Protein AF-A0A328CEB7-F1 (afdb_monomer)

Organism: NCBI:txid2211119

Foldseek 3Di:
DDDDDDDDDDDDDPPPPPVVVVVVVVVVVVVVVVVVVVVVVVVVVVVVVVVVVVVVDDVPDPPPPDDPPDDPPDDPDDDDPPVNLVVLLVVLLVQQLLVLLVQQDADPVDDQVLQQQLQQFWKKWFAADPQQATADMDTPGGSPDPVRRVSSVVSNVQRHVVVVHDGGDADPDPVSNVCCNVVNDIRGRNHNVSD

Mean predicted aligned error: 18.01 Å

pLDDT: mean 76.23, std 15.9, range [37.5, 94.25]

Secondary structure (DSSP, 8-state):
--------PPPPP--SSHHHHHHHHHHHHHHHHHHHHHHHHHHHHHHHHHHHHHHH--TT-----S-----TT--TTPPPPHHHHHHHHHHHHHHHHHHHHHH----TTS-HHHHHHHHTT-EEEEEE-TTS-EEEEEEEE--S-HHHHHHHHHHHHTTBGGGTPPPPPPPSSHHHHHHHHHH-EEE----STT-

Solvent-accessible surface area (backbone atoms only — not comparable to full-atom values): 11782 Å² total; per-residue (Å²): 133,83,87,86,92,84,89,83,82,83,87,81,82,88,76,77,62,70,62,63,52,55,53,51,54,54,50,52,50,54,50,51,51,49,54,52,49,52,51,52,52,50,51,51,54,49,52,52,50,51,52,54,52,52,73,69,56,60,90,82,60,75,82,71,84,66,71,85,72,75,64,95,83,63,58,97,83,65,76,73,50,72,69,57,47,53,50,52,51,52,53,48,51,51,53,54,47,52,61,41,55,74,68,41,64,77,69,88,88,57,54,72,70,57,44,50,60,35,13,68,44,31,28,38,36,37,30,42,43,100,76,25,22,32,73,47,73,45,75,79,33,69,49,85,43,68,70,60,50,51,35,52,52,56,31,54,48,48,25,17,52,93,70,73,32,52,65,46,87,71,63,89,49,69,68,62,34,52,45,38,54,70,74,30,45,75,47,62,66,65,53,72,86,85,112

Radius of gyration: 37.39 Å; Cα contacts (8 Å, |Δi|>4): 164; chains: 1; bounding box: 115×70×51 Å

Sequence (195 aa):
MELPDETQPPPEPEENQVNLQAERQREEERERERQEQERKEREERERRRQAALSALSNPDRPYNDDTPEGSPDGVAGGTVSDAAFASMMRTYQARLLQEILRVWSVPTTLNDAELGNLAGKVQVYVRLSESGAIVSHAFRARSGNEQFDASIDRAIRQFHAQYGGRKLPLPDQDDVRREVLREGLLLTRWDTTAR

Nearest PDB structures (foldseek):
  6s3w-assembly1_A  TM=6.008E-01  e=1.160E-03  Pseudomonas aeruginosa
  2m2k-assembly1_A  TM=4.821E-01  e=2.084E-02  Serratia marcescens
  7zc8-assembly1_B  TM=6.147E-01  e=4.001E-01  Pectobacterium carotovorum
  1zq7-assembly1_A  TM=2.621E-01  e=1.820E-01  Methanosarcina mazei
  3qp1-assembly1_A  TM=2.464E-01  e=1.144E+00  Chromobacterium violaceum

Structure (mmCIF, N/CA/C/O backbone):
data_AF-A0A328CEB7-F1
#
_entry.id   AF-A0A328CEB7-F1
#
loop_
_atom_site.group_PDB
_atom_site.id
_atom_site.type_symbol
_atom_site.label_atom_id
_atom_site.label_alt_id
_atom_site.label_comp_id
_atom_site.label_asym_id
_atom_site.label_entity_id
_atom_site.label_seq_id
_atom_site.pdbx_PDB_ins_code
_atom_site.Cartn_x
_atom_site.Cartn_y
_atom_site.Cartn_z
_atom_site.occupancy
_atom_site.B_iso_or_equiv
_atom_site.auth_seq_id
_atom_site.auth_comp_id
_atom_site.auth_asym_id
_atom_site.auth_atom_id
_atom_site.pdbx_PDB_model_num
ATOM 1 N N . MET A 1 1 ? 96.063 -43.711 15.837 1.00 38.69 1 MET A N 1
ATOM 2 C CA . MET A 1 1 ? 96.691 -42.554 16.492 1.00 38.69 1 MET A CA 1
ATOM 3 C C . MET A 1 1 ? 96.718 -41.450 15.450 1.00 38.69 1 MET A C 1
ATOM 5 O O . MET A 1 1 ? 97.251 -41.714 14.385 1.00 38.69 1 MET A O 1
ATOM 9 N N . GLU A 1 2 ? 96.020 -40.351 15.748 1.00 37.50 2 GLU A N 1
ATOM 10 C CA . GLU A 1 2 ? 96.168 -38.970 15.238 1.00 37.50 2 GLU A CA 1
ATOM 11 C C . GLU A 1 2 ? 96.155 -38.635 13.723 1.00 37.50 2 GLU A C 1
ATOM 13 O O . GLU A 1 2 ? 96.852 -39.226 12.907 1.00 37.50 2 GLU A O 1
ATOM 18 N N . LEU A 1 3 ? 95.345 -37.611 13.402 1.00 54.34 3 LEU A N 1
ATOM 19 C CA . LEU A 1 3 ? 95.409 -36.709 12.231 1.00 54.34 3 LEU A CA 1
ATOM 20 C C . LEU A 1 3 ? 96.727 -35.891 12.249 1.00 54.34 3 LEU A C 1
ATOM 22 O O . LEU A 1 3 ? 97.286 -35.731 13.336 1.00 54.34 3 LEU A O 1
ATOM 26 N N . PRO A 1 4 ? 97.246 -35.389 11.104 1.00 47.59 4 PRO A N 1
ATOM 27 C CA . PRO A 1 4 ? 96.836 -34.080 10.525 1.00 47.59 4 PRO A CA 1
ATOM 28 C C . PRO A 1 4 ? 96.733 -34.123 8.975 1.00 47.59 4 PRO A C 1
ATOM 30 O O . PRO A 1 4 ? 97.287 -35.024 8.353 1.00 47.59 4 PRO A O 1
ATOM 33 N N . ASP A 1 5 ? 95.907 -33.365 8.249 1.00 45.16 5 ASP A N 1
ATOM 34 C CA . ASP A 1 5 ? 95.562 -31.926 8.147 1.00 45.16 5 ASP A CA 1
ATOM 35 C C . ASP A 1 5 ? 96.461 -31.094 7.194 1.00 45.16 5 ASP A C 1
ATOM 37 O O . ASP A 1 5 ? 97.668 -31.302 7.133 1.00 45.16 5 ASP A O 1
ATOM 41 N N . GLU A 1 6 ? 95.794 -30.168 6.484 1.00 47.69 6 GLU A N 1
ATOM 42 C CA . GLU A 1 6 ? 96.190 -29.100 5.535 1.00 47.69 6 GLU A CA 1
ATOM 43 C C . GLU A 1 6 ? 96.124 -29.414 4.016 1.00 47.69 6 GLU A C 1
ATOM 45 O O . GLU A 1 6 ? 96.971 -30.107 3.461 1.00 47.69 6 GLU A O 1
ATOM 50 N N . THR A 1 7 ? 95.039 -29.078 3.284 1.00 44.44 7 THR A N 1
ATOM 51 C CA . THR A 1 7 ? 94.536 -27.754 2.786 1.00 44.44 7 THR A CA 1
ATOM 52 C C . THR A 1 7 ? 95.488 -27.090 1.768 1.00 44.44 7 THR A C 1
ATOM 54 O O . THR A 1 7 ? 96.666 -26.968 2.062 1.00 44.44 7 THR A O 1
ATOM 57 N N . GLN A 1 8 ? 95.116 -26.614 0.565 1.00 49.41 8 GLN A N 1
ATOM 58 C CA . GLN A 1 8 ? 93.907 -25.915 0.076 1.00 49.41 8 GLN A CA 1
ATOM 59 C C . GLN A 1 8 ? 93.756 -26.056 -1.467 1.00 49.41 8 GLN A C 1
ATOM 61 O O . GLN A 1 8 ? 94.777 -26.091 -2.157 1.00 49.41 8 GLN A O 1
ATOM 66 N N . PRO A 1 9 ? 92.542 -26.003 -2.053 1.00 48.38 9 PRO A N 1
ATOM 67 C CA . PRO A 1 9 ? 92.334 -25.464 -3.399 1.00 48.38 9 PRO A CA 1
ATOM 68 C C . PRO A 1 9 ? 91.977 -23.955 -3.353 1.00 48.38 9 PRO A C 1
ATOM 70 O O . PRO A 1 9 ? 91.460 -23.482 -2.340 1.00 48.38 9 PRO A O 1
ATOM 73 N N . PRO A 1 10 ? 92.284 -23.182 -4.415 1.00 60.06 10 PRO A N 1
ATOM 74 C CA . PRO A 1 10 ? 92.194 -21.717 -4.429 1.00 60.06 10 PRO A CA 1
ATOM 75 C C . PRO A 1 10 ? 90.738 -21.211 -4.456 1.00 60.06 10 PRO A C 1
ATOM 77 O O . PRO A 1 10 ? 89.847 -21.957 -4.863 1.00 60.06 10 PRO A O 1
ATOM 80 N N . PRO A 1 11 ? 90.481 -19.951 -4.051 1.00 57.78 11 PRO A N 1
ATOM 81 C CA . PRO A 1 11 ? 89.130 -19.394 -4.008 1.00 57.78 11 PRO A CA 1
ATOM 82 C C . PRO A 1 11 ? 88.542 -19.201 -5.416 1.00 57.78 11 PRO A C 1
ATOM 84 O O . PRO A 1 11 ? 89.230 -18.745 -6.332 1.00 57.78 11 PRO A O 1
ATOM 87 N N . GLU A 1 12 ? 87.259 -19.536 -5.572 1.00 57.09 12 GLU A N 1
ATOM 88 C CA . GLU A 1 12 ? 86.470 -19.292 -6.787 1.00 57.09 12 GLU A CA 1
ATOM 89 C C . GLU A 1 12 ? 86.173 -17.787 -6.983 1.00 57.09 12 GLU A C 1
ATOM 91 O O . GLU A 1 12 ? 86.022 -17.057 -5.999 1.00 57.09 12 GLU A O 1
ATOM 96 N N . PRO A 1 13 ? 86.083 -17.298 -8.237 1.00 54.75 13 PRO A N 1
ATOM 97 C CA . PRO A 1 13 ? 85.920 -15.876 -8.540 1.00 54.75 13 PRO A CA 1
ATOM 98 C C . PRO A 1 13 ? 84.482 -15.369 -8.307 1.00 54.75 13 PRO A C 1
ATOM 100 O O . PRO A 1 13 ? 83.504 -15.970 -8.750 1.00 54.75 13 PRO A O 1
ATOM 103 N N . GLU A 1 14 ? 84.360 -14.204 -7.662 1.00 54.62 14 GLU A N 1
ATOM 104 C CA . GLU A 1 14 ? 83.109 -13.486 -7.351 1.00 54.62 14 GLU A CA 1
ATOM 105 C C . GLU A 1 14 ? 82.434 -12.805 -8.570 1.00 54.62 14 GLU A C 1
ATOM 107 O O . GLU A 1 14 ? 82.066 -11.633 -8.516 1.00 54.62 14 GLU A O 1
ATOM 112 N N . GLU A 1 15 ? 82.227 -13.490 -9.695 1.00 52.94 15 GLU A N 1
ATOM 113 C CA . GLU A 1 15 ? 81.665 -12.834 -10.899 1.00 52.94 15 GLU A CA 1
ATOM 114 C C . GLU A 1 15 ? 80.126 -12.846 -11.006 1.00 52.94 15 GLU A C 1
ATOM 116 O O . GLU A 1 15 ? 79.567 -12.304 -11.959 1.00 52.94 15 GLU A O 1
ATOM 121 N N . ASN A 1 16 ? 79.394 -13.386 -10.023 1.00 53.56 16 ASN A N 1
ATOM 122 C CA . ASN A 1 16 ? 77.946 -13.626 -10.164 1.00 53.56 16 ASN A CA 1
ATOM 123 C C . ASN A 1 16 ? 77.015 -12.704 -9.345 1.00 53.56 16 ASN A C 1
ATOM 125 O O . ASN A 1 16 ? 75.817 -12.961 -9.257 1.00 53.56 16 ASN A O 1
ATOM 129 N N . GLN A 1 17 ? 77.522 -11.623 -8.737 1.00 48.88 17 GLN A N 1
ATOM 130 C CA . GLN A 1 17 ? 76.685 -10.685 -7.958 1.00 48.88 17 GLN A CA 1
ATOM 131 C C . GLN A 1 17 ? 76.293 -9.408 -8.723 1.00 48.88 17 GLN A C 1
ATOM 133 O O . GLN A 1 17 ? 75.248 -8.818 -8.444 1.00 48.88 17 GLN A O 1
ATOM 138 N N . VAL A 1 18 ? 77.079 -9.003 -9.726 1.00 51.06 18 VAL A N 1
ATOM 139 C CA . VAL A 1 18 ? 76.884 -7.733 -10.454 1.00 51.06 18 VAL A CA 1
ATOM 140 C C . VAL A 1 18 ? 75.733 -7.816 -11.470 1.00 51.06 18 VAL A C 1
ATOM 142 O O . VAL A 1 18 ? 75.008 -6.843 -11.674 1.00 51.06 18 VAL A O 1
ATOM 145 N N . ASN A 1 19 ? 75.490 -8.995 -12.053 1.00 54.44 19 ASN A N 1
ATOM 146 C CA . ASN A 1 19 ? 74.455 -9.185 -13.077 1.00 54.44 19 ASN A CA 1
ATOM 147 C C . ASN A 1 19 ? 73.027 -9.168 -12.485 1.00 54.44 19 ASN A C 1
ATOM 149 O O . ASN A 1 19 ? 72.114 -8.557 -13.033 1.00 54.44 19 ASN A O 1
ATOM 153 N N . LEU A 1 20 ? 72.855 -9.726 -11.281 1.00 55.22 20 LEU A N 1
ATOM 154 C CA . LEU A 1 20 ? 71.549 -9.842 -10.620 1.00 55.22 20 LEU A CA 1
ATOM 155 C C . LEU A 1 20 ? 71.034 -8.508 -10.041 1.00 55.22 20 LEU A C 1
ATOM 157 O O . LEU A 1 20 ? 69.839 -8.338 -9.806 1.00 55.22 20 LEU A O 1
ATOM 161 N N . GLN A 1 21 ? 71.921 -7.555 -9.739 1.00 58.78 21 GLN A N 1
ATOM 162 C CA . GLN A 1 21 ? 71.524 -6.217 -9.276 1.00 58.78 21 GLN A CA 1
ATOM 163 C C . GLN A 1 21 ? 71.105 -5.315 -10.445 1.00 58.78 21 GLN A C 1
ATOM 165 O O . GLN A 1 21 ? 70.115 -4.594 -10.331 1.00 58.78 21 GLN A O 1
ATOM 170 N N . ALA A 1 22 ? 71.800 -5.408 -11.582 1.00 62.69 22 ALA A N 1
ATOM 171 C CA . ALA A 1 22 ? 71.475 -4.647 -12.784 1.00 62.69 22 ALA A CA 1
ATOM 172 C C . ALA A 1 22 ? 70.132 -5.070 -13.411 1.00 62.69 22 ALA A C 1
ATOM 174 O O . ALA A 1 22 ? 69.384 -4.219 -13.892 1.00 62.69 22 ALA A O 1
ATOM 175 N N . GLU A 1 23 ? 69.792 -6.363 -13.382 1.00 60.78 23 GLU A N 1
ATOM 176 C CA . GLU A 1 23 ? 68.491 -6.851 -13.861 1.00 60.78 23 GLU A CA 1
ATOM 177 C C . GLU A 1 23 ? 67.328 -6.385 -12.975 1.00 60.78 23 GLU A C 1
ATOM 179 O O . GLU A 1 23 ? 66.335 -5.882 -13.499 1.00 60.78 23 GLU A O 1
ATOM 184 N N . ARG A 1 24 ? 67.485 -6.433 -11.644 1.00 64.31 24 ARG A N 1
ATOM 185 C CA . ARG A 1 24 ? 66.475 -5.930 -10.694 1.00 64.31 24 ARG A CA 1
ATOM 186 C C . ARG A 1 24 ? 66.214 -4.431 -10.845 1.00 64.31 24 ARG A C 1
ATOM 188 O O . ARG A 1 24 ? 65.063 -4.012 -10.845 1.00 64.31 24 ARG A O 1
ATOM 195 N N . GLN A 1 25 ? 67.260 -3.629 -11.049 1.00 67.00 25 GLN A N 1
ATOM 196 C CA . GLN A 1 25 ? 67.107 -2.188 -11.286 1.00 67.00 25 GLN A CA 1
ATOM 197 C C . GLN A 1 25 ? 66.345 -1.888 -12.586 1.00 67.00 25 GLN A C 1
ATOM 199 O O . GLN A 1 25 ? 65.481 -1.015 -12.603 1.00 67.00 25 GLN A O 1
ATOM 204 N N . ARG A 1 26 ? 66.607 -2.644 -13.662 1.00 69.12 26 ARG A N 1
ATOM 205 C CA . ARG A 1 26 ? 65.885 -2.504 -14.940 1.00 69.12 26 ARG A CA 1
ATOM 206 C C . ARG A 1 26 ? 64.429 -2.955 -14.848 1.00 69.12 26 ARG A C 1
ATOM 208 O O . ARG A 1 26 ? 63.579 -2.417 -15.555 1.00 69.12 26 ARG A O 1
ATOM 215 N N . GLU A 1 27 ? 64.138 -3.958 -14.028 1.00 69.06 27 GLU A N 1
ATOM 216 C CA . GLU A 1 27 ? 62.775 -4.440 -13.810 1.00 69.06 27 GLU A CA 1
ATOM 217 C C . GLU A 1 27 ? 61.947 -3.436 -12.996 1.00 69.06 27 GLU A C 1
ATOM 219 O O . GLU A 1 27 ? 60.838 -3.097 -13.411 1.00 69.06 27 GLU A O 1
ATOM 224 N N . GLU A 1 28 ? 62.525 -2.865 -11.933 1.00 71.94 28 GLU A N 1
ATOM 225 C CA . GLU A 1 28 ? 61.902 -1.789 -11.151 1.00 71.94 28 GLU A CA 1
ATOM 226 C C . GLU A 1 28 ? 61.644 -0.528 -11.987 1.00 71.94 28 GLU A C 1
ATOM 228 O O . GLU A 1 28 ? 60.591 0.094 -11.858 1.00 71.94 28 GLU A O 1
ATOM 233 N N . GLU A 1 29 ? 62.578 -0.140 -12.860 1.00 72.25 29 GLU A N 1
ATOM 234 C CA . GLU A 1 29 ? 62.415 1.025 -13.737 1.00 72.25 29 GLU A CA 1
ATOM 235 C C . GLU A 1 29 ? 61.256 0.818 -14.726 1.00 72.25 29 GLU A C 1
ATOM 237 O O . GLU A 1 29 ? 60.368 1.664 -14.827 1.00 72.25 29 GLU A O 1
ATOM 242 N N . ARG A 1 30 ? 61.170 -0.366 -15.350 1.00 73.50 30 ARG A N 1
ATOM 243 C CA . ARG A 1 30 ? 60.048 -0.735 -16.232 1.00 73.50 30 ARG A CA 1
ATOM 244 C C . ARG A 1 30 ? 58.714 -0.805 -15.498 1.00 73.50 30 ARG A C 1
ATOM 246 O O . ARG A 1 30 ? 57.669 -0.523 -16.081 1.00 73.50 30 ARG A O 1
ATOM 253 N N . GLU A 1 31 ? 58.711 -1.237 -14.241 1.00 71.75 31 GLU A N 1
ATOM 254 C CA . GLU A 1 31 ? 57.495 -1.281 -13.434 1.00 71.75 31 GLU A CA 1
ATOM 255 C C . GLU A 1 31 ? 57.019 0.124 -13.050 1.00 71.75 31 GLU A C 1
ATOM 257 O O . GLU A 1 31 ? 55.830 0.417 -13.176 1.00 71.75 31 GLU A O 1
ATOM 262 N N . ARG A 1 32 ? 57.940 1.029 -12.698 1.00 79.00 32 ARG A N 1
ATOM 263 C CA . ARG A 1 32 ? 57.629 2.445 -12.447 1.00 79.00 32 ARG A CA 1
ATOM 264 C C . ARG A 1 32 ? 57.100 3.144 -13.697 1.00 79.00 32 ARG A C 1
ATOM 266 O O . ARG A 1 32 ? 56.104 3.857 -13.604 1.00 79.00 32 ARG A O 1
ATOM 273 N N . GLU A 1 33 ? 57.697 2.896 -14.861 1.00 78.94 33 GLU A N 1
ATOM 274 C CA . GLU A 1 33 ? 57.213 3.432 -16.140 1.00 78.94 33 GLU A CA 1
ATOM 275 C C . GLU A 1 33 ? 55.801 2.935 -16.478 1.00 78.94 33 GLU A C 1
ATOM 277 O O . GLU A 1 33 ? 54.950 3.729 -16.884 1.00 78.94 33 GLU A O 1
ATOM 282 N N . ARG A 1 34 ? 55.517 1.642 -16.259 1.00 76.31 34 ARG A N 1
ATOM 283 C CA . ARG A 1 34 ? 54.172 1.070 -16.447 1.00 76.31 34 ARG A CA 1
ATOM 284 C C . ARG A 1 34 ? 53.148 1.687 -15.500 1.00 76.31 34 ARG A C 1
ATOM 286 O O . ARG A 1 34 ? 52.080 2.090 -15.952 1.00 76.31 34 ARG A O 1
ATOM 293 N N . GLN A 1 35 ? 53.482 1.824 -14.217 1.00 77.00 35 GLN A N 1
ATOM 294 C CA . GLN A 1 35 ? 52.595 2.454 -13.235 1.00 77.00 35 GLN A CA 1
ATOM 295 C C . GLN A 1 35 ? 52.351 3.938 -13.548 1.00 77.00 35 GLN A C 1
ATOM 297 O O . GLN A 1 35 ? 51.241 4.440 -13.365 1.00 77.00 35 GLN A O 1
ATOM 302 N N . GLU A 1 36 ? 53.359 4.660 -14.044 1.00 81.12 36 GLU A N 1
ATOM 303 C CA . GLU A 1 36 ? 53.201 6.059 -14.442 1.00 81.12 36 GLU A CA 1
ATOM 304 C C . GLU A 1 36 ? 52.338 6.206 -15.704 1.00 81.12 36 GLU A C 1
ATOM 306 O O . GLU A 1 36 ? 51.492 7.104 -15.763 1.00 81.12 36 GLU A O 1
ATOM 311 N N . GLN A 1 37 ? 52.501 5.316 -16.689 1.00 79.25 37 GLN A N 1
ATOM 312 C CA . GLN A 1 37 ? 51.643 5.269 -17.877 1.00 79.25 37 GLN A CA 1
ATOM 313 C C . GLN A 1 37 ? 50.191 4.956 -17.513 1.00 79.25 37 GLN A C 1
ATOM 315 O O . GLN A 1 37 ? 49.293 5.681 -17.937 1.00 79.25 37 GLN A O 1
ATOM 320 N N . GLU A 1 38 ? 49.959 3.953 -16.667 1.00 80.06 38 GLU A N 1
ATOM 321 C CA . GLU A 1 38 ? 48.615 3.572 -16.227 1.00 80.06 38 GLU A CA 1
ATOM 322 C C . GLU A 1 38 ? 47.941 4.703 -15.432 1.00 80.06 38 GLU A C 1
ATOM 324 O O . GLU A 1 38 ? 46.754 4.991 -15.616 1.00 80.06 38 GLU A O 1
ATOM 329 N N . ARG A 1 39 ? 48.709 5.429 -14.605 1.00 81.69 39 ARG A N 1
ATOM 330 C CA . ARG A 1 39 ? 48.208 6.612 -13.892 1.00 81.69 39 ARG A CA 1
ATOM 331 C C . ARG A 1 39 ? 47.811 7.732 -14.855 1.00 81.69 39 ARG A C 1
ATOM 333 O O . ARG A 1 39 ? 46.732 8.301 -14.693 1.00 81.69 39 ARG A O 1
ATOM 340 N N . LYS A 1 40 ? 48.643 8.025 -15.862 1.00 86.88 40 LYS A N 1
ATOM 341 C CA . LYS A 1 40 ? 48.353 9.041 -16.891 1.00 86.88 40 LYS A CA 1
ATOM 342 C C . LYS A 1 40 ? 47.130 8.669 -17.728 1.00 86.88 40 LYS A C 1
ATOM 344 O O . LYS A 1 40 ? 46.279 9.521 -17.967 1.00 86.88 40 LYS A O 1
ATOM 349 N N . GLU A 1 41 ? 47.001 7.405 -18.120 1.00 83.75 41 GLU A N 1
ATOM 350 C CA . GLU A 1 41 ? 45.857 6.922 -18.897 1.00 83.75 41 GLU A CA 1
ATOM 351 C C . GLU A 1 41 ? 44.554 6.988 -18.087 1.00 83.75 41 GLU A C 1
ATOM 353 O O . GLU A 1 41 ? 43.508 7.406 -18.594 1.00 83.75 41 GLU A O 1
ATOM 358 N N . ARG A 1 42 ? 44.613 6.654 -16.791 1.00 80.69 42 ARG A N 1
ATOM 359 C CA . ARG A 1 42 ? 43.471 6.779 -15.878 1.00 80.69 42 ARG A CA 1
ATOM 360 C C . ARG A 1 42 ? 43.023 8.230 -15.722 1.00 80.69 42 ARG A C 1
ATOM 362 O O . ARG A 1 42 ? 41.824 8.502 -15.791 1.00 80.69 42 ARG A O 1
ATOM 369 N N . GLU A 1 43 ? 43.971 9.144 -15.543 1.00 85.94 43 GLU A N 1
ATOM 370 C CA . GLU A 1 43 ? 43.711 10.579 -15.404 1.00 85.94 43 GLU A CA 1
ATOM 371 C C . GLU A 1 43 ? 43.137 11.174 -16.699 1.00 85.94 43 GLU A C 1
ATOM 373 O O . GLU A 1 43 ? 42.160 11.925 -16.668 1.00 85.94 43 GLU A O 1
ATOM 378 N N . GLU A 1 44 ? 43.655 10.770 -17.862 1.00 86.88 44 GLU A N 1
ATOM 379 C CA . GLU A 1 44 ? 43.119 11.192 -19.155 1.00 86.88 44 GLU A CA 1
ATOM 380 C C . GLU A 1 44 ? 41.701 10.655 -19.389 1.00 86.88 44 GLU A C 1
ATOM 382 O O . GLU A 1 44 ? 40.814 11.394 -19.830 1.00 86.88 44 GLU A O 1
ATOM 387 N N . ARG A 1 45 ? 41.446 9.386 -19.052 1.00 79.62 45 ARG A N 1
ATOM 388 C CA . ARG A 1 45 ? 40.110 8.784 -19.145 1.00 79.62 45 ARG A CA 1
ATOM 389 C C . ARG A 1 45 ? 39.111 9.505 -18.244 1.00 79.62 45 ARG A C 1
ATOM 391 O O . ARG A 1 45 ? 37.974 9.744 -18.655 1.00 79.62 45 ARG A O 1
ATOM 398 N N . GLU A 1 46 ? 39.525 9.862 -17.034 1.00 80.75 46 GLU A N 1
ATOM 399 C CA . GLU A 1 46 ? 38.699 10.612 -16.094 1.00 80.75 46 GLU A CA 1
ATOM 400 C C . GLU A 1 46 ? 38.418 12.029 -16.603 1.00 80.75 46 GLU A C 1
ATOM 402 O O . GLU A 1 46 ? 37.263 12.457 -16.622 1.00 80.75 46 GLU A O 1
ATOM 407 N N . ARG A 1 47 ? 39.432 12.709 -17.144 1.00 84.81 47 ARG A N 1
ATOM 408 C CA . ARG A 1 47 ? 39.287 14.032 -17.758 1.00 84.81 47 ARG A CA 1
ATOM 409 C C . ARG A 1 47 ? 38.351 14.010 -18.968 1.00 84.81 47 ARG A C 1
ATOM 411 O O . ARG A 1 47 ? 37.493 14.881 -19.091 1.00 84.81 47 ARG A O 1
ATOM 418 N N . ARG A 1 48 ? 38.454 12.997 -19.836 1.00 81.06 48 ARG A N 1
ATOM 419 C CA . ARG A 1 48 ? 37.535 12.800 -20.974 1.00 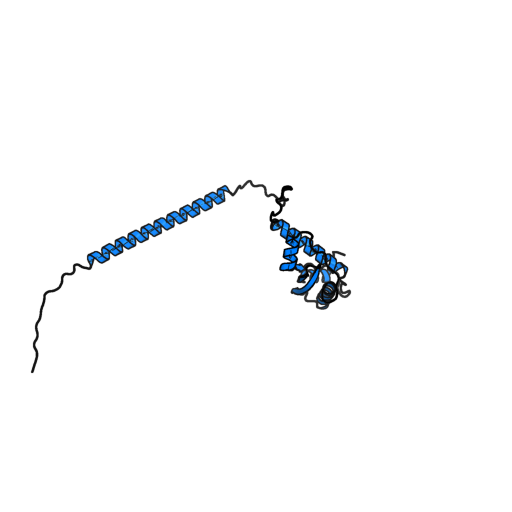81.06 48 ARG A CA 1
ATOM 420 C C . ARG A 1 48 ? 36.106 12.532 -20.502 1.00 81.06 48 ARG A C 1
ATOM 422 O O . ARG A 1 48 ? 35.167 13.083 -21.069 1.00 81.06 48 ARG A O 1
ATOM 429 N N . ARG A 1 49 ? 35.930 11.736 -19.441 1.00 75.62 49 ARG A N 1
ATOM 430 C CA . ARG A 1 49 ? 34.613 11.480 -18.836 1.00 75.62 49 ARG A CA 1
ATOM 431 C C . ARG A 1 49 ? 34.004 12.756 -18.259 1.00 75.62 49 ARG A C 1
ATOM 433 O O . ARG A 1 49 ? 32.828 13.015 -18.494 1.00 75.62 49 ARG A O 1
ATOM 440 N N . GLN A 1 50 ? 34.790 13.558 -17.545 1.00 76.94 50 GLN A N 1
ATOM 441 C CA . GLN A 1 50 ? 34.333 14.835 -16.995 1.00 76.94 50 GLN A CA 1
ATOM 442 C C . GLN A 1 50 ? 33.974 15.836 -18.100 1.00 76.94 50 GLN A C 1
ATOM 444 O O . GLN A 1 50 ? 32.927 16.466 -18.012 1.00 76.94 50 GLN A O 1
ATOM 449 N N . ALA A 1 51 ? 34.770 15.923 -19.169 1.00 77.81 51 ALA A N 1
ATOM 450 C CA . ALA A 1 51 ? 34.472 16.782 -20.316 1.00 77.81 51 ALA A CA 1
ATOM 451 C C . ALA A 1 51 ? 33.195 16.356 -21.066 1.00 77.81 51 ALA A C 1
ATOM 453 O O . ALA A 1 51 ? 32.418 17.200 -21.506 1.00 77.81 51 ALA A O 1
ATOM 454 N N . ALA A 1 52 ? 32.938 15.050 -21.188 1.00 73.38 52 ALA A N 1
ATOM 455 C CA . ALA A 1 52 ? 31.694 14.548 -21.772 1.00 73.38 52 ALA A CA 1
ATOM 456 C C . ALA A 1 52 ? 30.473 14.876 -20.894 1.00 73.38 52 ALA A C 1
ATOM 458 O O . ALA A 1 52 ? 29.427 15.268 -21.406 1.00 73.38 52 ALA A O 1
ATOM 459 N N . LEU A 1 53 ? 30.612 14.760 -19.569 1.00 72.75 53 LEU A N 1
ATOM 460 C CA . LEU A 1 53 ? 29.558 15.120 -18.616 1.00 72.75 53 LEU A CA 1
ATOM 461 C C . LEU A 1 53 ? 29.290 16.629 -18.593 1.00 72.75 53 LEU A C 1
ATOM 463 O O . LEU A 1 53 ? 28.133 17.035 -18.525 1.00 72.75 53 LEU A O 1
ATOM 467 N N . SER A 1 54 ? 30.328 17.462 -18.696 1.00 68.75 54 SER A N 1
ATOM 468 C CA . SER A 1 54 ? 30.156 18.915 -18.762 1.00 68.75 54 SER A CA 1
ATOM 469 C C . SER A 1 54 ? 29.532 19.359 -20.084 1.00 68.75 54 SER A C 1
ATOM 471 O O . SER A 1 54 ? 28.700 20.256 -20.074 1.00 68.75 54 SER A O 1
ATOM 473 N N . ALA A 1 55 ? 29.847 18.698 -21.203 1.00 67.19 55 ALA A N 1
ATOM 474 C CA . ALA A 1 55 ? 29.195 18.951 -22.489 1.00 67.19 55 ALA A CA 1
ATOM 475 C C . ALA A 1 55 ? 27.697 18.578 -22.494 1.00 67.19 55 ALA A C 1
ATOM 477 O O . ALA A 1 55 ? 26.921 19.161 -23.247 1.00 67.19 55 ALA A O 1
ATOM 478 N N . LEU A 1 56 ? 27.282 17.627 -21.649 1.00 63.31 56 LEU A N 1
ATOM 479 C CA . LEU A 1 56 ? 25.875 17.250 -21.448 1.00 63.31 56 LEU A CA 1
ATOM 480 C C . LEU A 1 56 ? 25.140 18.170 -20.461 1.00 63.31 56 LEU A C 1
ATOM 482 O O . LEU A 1 56 ? 23.908 18.199 -20.445 1.00 63.31 56 LEU A O 1
ATOM 486 N N . SER A 1 57 ? 25.874 18.909 -19.630 1.00 55.28 57 SER A N 1
ATOM 487 C CA . SER A 1 57 ? 25.306 19.809 -18.633 1.00 55.28 57 SER A CA 1
ATOM 488 C C . SER A 1 57 ? 25.026 21.169 -19.263 1.00 55.28 57 SER A C 1
ATOM 490 O O . SER A 1 57 ? 25.880 22.049 -19.251 1.00 55.28 57 SER A O 1
ATOM 492 N N . ASN A 1 58 ? 23.820 21.356 -19.795 1.00 63.28 58 ASN A N 1
ATOM 493 C CA . ASN A 1 58 ? 23.350 22.675 -20.210 1.00 63.28 58 ASN A CA 1
ATOM 494 C C . ASN A 1 58 ? 22.816 23.447 -18.980 1.00 63.28 58 ASN A C 1
ATOM 496 O O . ASN A 1 58 ? 21.763 23.062 -18.465 1.00 63.28 58 ASN A O 1
ATOM 500 N N . PRO A 1 59 ? 23.502 24.498 -18.484 1.00 58.75 59 PRO A N 1
ATOM 501 C CA . PRO A 1 59 ? 23.047 25.272 -17.325 1.00 58.75 59 PRO A CA 1
ATOM 502 C C . PRO A 1 59 ? 21.778 26.093 -17.606 1.00 58.75 59 PRO A C 1
ATOM 504 O O . PRO A 1 59 ? 21.084 26.459 -16.664 1.00 58.75 59 PRO A O 1
ATOM 507 N N . ASP A 1 60 ? 21.437 26.308 -18.882 1.00 57.03 60 ASP A N 1
ATOM 508 C CA . ASP A 1 60 ? 20.227 27.015 -19.320 1.00 57.03 60 ASP A CA 1
ATOM 509 C C . ASP A 1 60 ? 19.070 26.064 -19.660 1.00 57.03 60 ASP A C 1
ATOM 511 O O . ASP A 1 60 ? 18.119 26.451 -20.340 1.00 57.03 60 ASP A O 1
ATOM 515 N N . ARG A 1 61 ? 19.131 24.790 -19.240 1.00 50.97 61 ARG A N 1
ATOM 516 C CA . ARG A 1 61 ? 18.010 23.868 -19.447 1.00 50.97 61 ARG A CA 1
ATOM 517 C C . ARG A 1 61 ? 16.846 24.341 -18.565 1.00 50.97 61 ARG A C 1
ATOM 519 O O . ARG A 1 61 ? 16.974 24.256 -17.342 1.00 50.97 61 ARG A O 1
ATOM 526 N N . PRO A 1 62 ? 15.726 24.827 -19.135 1.00 52.84 62 PRO A N 1
ATOM 527 C CA . PRO A 1 62 ? 14.575 25.183 -18.324 1.00 52.84 62 PRO A CA 1
ATOM 528 C C . PRO A 1 62 ? 14.149 23.947 -17.532 1.00 52.84 62 PRO A C 1
ATOM 530 O O . PRO A 1 62 ? 14.155 22.824 -18.047 1.00 52.84 62 PRO A O 1
ATOM 533 N N . TYR A 1 63 ? 13.839 24.153 -16.255 1.00 48.91 63 TYR A N 1
ATOM 534 C CA . TYR A 1 63 ? 13.252 23.129 -15.407 1.00 48.91 63 TYR A CA 1
ATOM 535 C C . TYR A 1 63 ? 11.878 22.809 -16.007 1.00 48.91 63 TYR A C 1
ATOM 537 O O . TYR A 1 63 ? 10.934 23.575 -15.836 1.00 48.91 63 TYR A O 1
ATOM 545 N N . ASN A 1 64 ? 11.785 21.744 -16.807 1.00 48.34 64 ASN A N 1
ATOM 546 C CA . ASN A 1 64 ? 10.497 21.257 -17.284 1.00 48.34 64 ASN A CA 1
ATOM 547 C C . ASN A 1 64 ? 9.747 20.721 -16.062 1.00 48.34 64 ASN A C 1
ATOM 549 O O . ASN A 1 64 ? 10.025 19.617 -15.598 1.00 48.34 64 ASN A O 1
ATOM 553 N N . ASP A 1 65 ? 8.823 21.525 -15.542 1.00 51.34 65 ASP A N 1
ATOM 554 C CA . ASP A 1 65 ? 7.767 21.076 -14.626 1.00 51.34 65 ASP A CA 1
ATOM 555 C C . ASP A 1 65 ? 6.687 20.270 -15.384 1.00 51.34 65 ASP A C 1
ATOM 557 O O . ASP A 1 65 ? 5.788 19.671 -14.796 1.00 51.34 65 ASP A O 1
ATOM 561 N N . ASP A 1 66 ? 6.804 20.200 -16.714 1.00 49.94 66 ASP A N 1
ATOM 562 C CA . ASP A 1 66 ? 6.026 19.299 -17.544 1.00 49.94 66 ASP A CA 1
ATOM 563 C C . ASP A 1 66 ? 6.563 17.875 -17.407 1.00 49.94 66 ASP A C 1
ATOM 565 O O . ASP A 1 66 ? 7.592 17.483 -17.973 1.00 49.94 66 ASP A O 1
ATOM 569 N N . THR A 1 67 ? 5.814 17.093 -16.631 1.00 53.25 67 THR A N 1
ATOM 570 C CA . THR A 1 67 ? 5.763 15.631 -16.716 1.00 53.25 67 THR A CA 1
ATOM 571 C C . THR A 1 67 ? 5.901 15.225 -18.188 1.00 53.25 67 THR A C 1
ATOM 573 O O . THR A 1 67 ? 5.140 15.746 -19.002 1.00 53.25 67 THR A O 1
ATOM 576 N N . PRO A 1 68 ? 6.833 14.333 -18.576 1.00 51.59 68 PRO A N 1
ATOM 577 C CA . PRO A 1 68 ? 6.929 13.900 -19.962 1.00 51.59 68 PRO A CA 1
ATOM 578 C C . PRO A 1 68 ? 5.643 13.159 -20.332 1.00 51.59 68 PRO A C 1
ATOM 580 O O . PRO A 1 68 ? 5.478 11.975 -20.033 1.00 51.59 68 PRO A O 1
ATOM 583 N N . GLU A 1 69 ? 4.713 13.883 -20.947 1.00 55.12 69 GLU A N 1
ATOM 584 C CA . GLU A 1 69 ? 3.562 13.318 -21.622 1.00 55.12 69 GLU A CA 1
ATOM 585 C C . GLU A 1 69 ? 4.125 12.516 -22.797 1.00 55.12 69 GLU A C 1
ATOM 587 O O . GLU A 1 69 ? 4.843 13.039 -23.654 1.00 55.12 69 GLU A O 1
ATOM 592 N N . GLY A 1 70 ? 3.914 11.200 -22.760 1.00 51.78 70 GLY A N 1
ATOM 593 C CA . GLY A 1 70 ? 4.378 10.310 -23.816 1.00 51.78 70 GLY A CA 1
ATOM 594 C C . GLY A 1 70 ? 3.866 10.791 -25.172 1.00 51.78 70 GLY A C 1
ATOM 595 O O . GLY A 1 70 ? 2.732 11.253 -25.286 1.00 51.78 70 GLY A O 1
ATOM 596 N N . SER A 1 71 ? 4.701 10.699 -26.208 1.00 50.50 71 SER A N 1
ATOM 597 C CA . SER A 1 71 ? 4.267 11.045 -27.561 1.00 50.50 71 SER A CA 1
ATOM 598 C C . SER A 1 71 ? 3.082 10.169 -27.998 1.00 50.50 71 SER A C 1
ATOM 600 O O . SER A 1 71 ? 3.085 8.968 -27.718 1.00 50.50 71 SER A O 1
ATOM 602 N N . PRO A 1 72 ? 2.103 10.729 -28.732 1.00 52.47 72 PRO A N 1
ATOM 603 C CA . PRO A 1 72 ? 0.984 9.965 -29.286 1.00 52.47 72 PRO A CA 1
ATOM 604 C C . PRO A 1 72 ? 1.420 8.893 -30.307 1.00 52.47 72 PRO A C 1
ATOM 606 O O . PRO A 1 72 ? 0.666 7.957 -30.550 1.00 52.47 72 PRO A O 1
ATOM 609 N N . ASP A 1 73 ? 2.649 8.975 -30.834 1.00 48.66 73 ASP A N 1
ATOM 610 C CA . ASP A 1 73 ? 3.295 7.974 -31.704 1.00 48.66 73 ASP A CA 1
ATOM 611 C C . ASP A 1 73 ? 4.096 6.904 -30.925 1.00 48.66 73 ASP A C 1
ATOM 613 O O . ASP A 1 73 ? 5.137 6.418 -31.375 1.00 48.66 73 ASP A O 1
ATOM 617 N N . GLY A 1 74 ? 3.661 6.546 -29.715 1.00 47.47 74 GLY A N 1
ATOM 618 C CA . GLY A 1 74 ? 4.299 5.490 -28.929 1.00 47.47 74 GLY A CA 1
ATOM 619 C C . GLY A 1 74 ? 4.293 4.144 -29.667 1.00 47.47 74 GLY A C 1
ATOM 620 O O . GLY A 1 74 ? 3.247 3.654 -30.090 1.00 47.47 74 GLY A O 1
ATOM 621 N N . VAL A 1 75 ? 5.463 3.516 -29.809 1.00 48.41 75 VAL A N 1
ATOM 622 C CA . VAL A 1 75 ? 5.581 2.156 -30.357 1.00 48.41 75 VAL A CA 1
ATOM 623 C C . VAL A 1 75 ? 4.836 1.157 -29.466 1.00 48.41 75 VAL A C 1
ATOM 625 O O . VAL A 1 75 ? 4.927 1.225 -28.239 1.00 48.41 75 VAL A O 1
ATOM 628 N N . ALA A 1 76 ? 4.124 0.201 -30.069 1.00 38.16 76 ALA A N 1
ATOM 629 C CA . ALA A 1 76 ? 3.528 -0.925 -29.351 1.00 38.16 76 ALA A CA 1
ATOM 630 C C . ALA A 1 76 ? 4.649 -1.744 -28.679 1.00 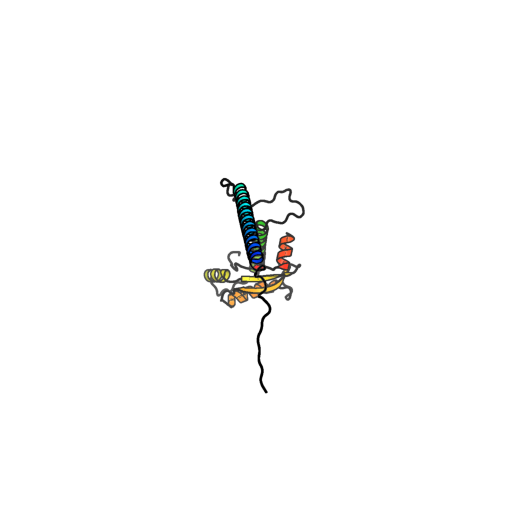38.16 76 ALA A C 1
ATOM 632 O O . ALA A 1 76 ? 5.322 -2.539 -29.331 1.00 38.16 76 ALA A O 1
ATOM 633 N N . GLY A 1 77 ? 4.896 -1.483 -27.391 1.00 47.34 77 GLY A N 1
ATOM 634 C CA . GLY A 1 77 ? 6.019 -2.035 -26.624 1.00 47.34 77 GLY A CA 1
ATOM 635 C C . GLY A 1 77 ? 6.933 -1.000 -25.955 1.00 47.34 77 GLY A C 1
ATOM 636 O O . GLY A 1 77 ? 7.929 -1.393 -25.353 1.00 47.34 77 GLY A O 1
ATOM 637 N N . GLY A 1 78 ? 6.633 0.301 -26.044 1.00 48.03 78 GLY A N 1
ATOM 638 C CA . GLY A 1 78 ? 7.341 1.326 -25.276 1.00 48.03 78 GLY A CA 1
ATOM 639 C C . GLY A 1 78 ? 7.132 1.130 -23.773 1.00 48.03 78 GLY A C 1
ATOM 640 O O . GLY A 1 78 ? 5.996 1.087 -23.306 1.00 48.03 78 GLY A O 1
ATOM 641 N N . THR A 1 79 ? 8.221 0.998 -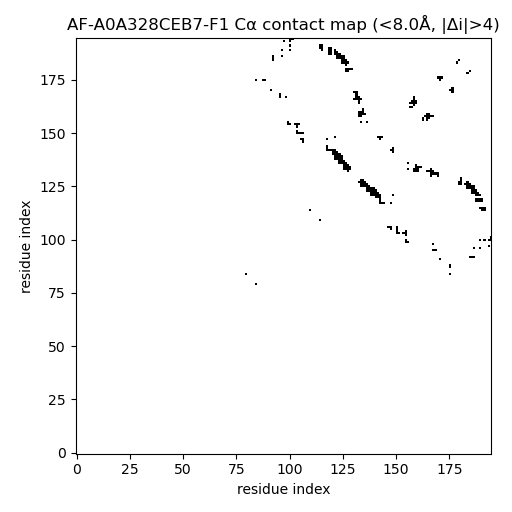23.016 1.00 55.56 79 TH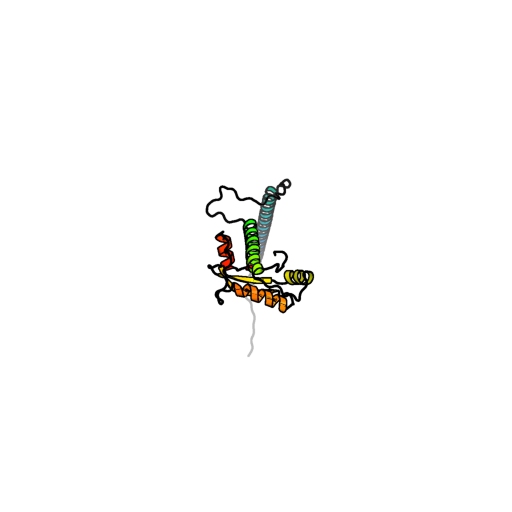R A N 1
ATOM 642 C CA . THR A 1 79 ? 8.181 0.898 -21.555 1.00 55.56 79 THR A CA 1
ATOM 643 C C . THR A 1 79 ? 7.586 2.179 -20.981 1.00 55.56 79 THR A C 1
ATOM 645 O O . THR A 1 79 ? 8.078 3.275 -21.263 1.00 55.56 79 THR A O 1
ATOM 648 N N . VAL A 1 80 ? 6.532 2.051 -20.173 1.00 62.31 80 VAL A N 1
ATOM 649 C CA . VAL A 1 80 ? 6.016 3.162 -19.365 1.00 62.31 80 VAL A CA 1
ATOM 650 C C . VAL A 1 80 ? 7.190 3.741 -18.572 1.00 62.31 80 VAL A C 1
ATOM 652 O O . VAL A 1 80 ? 7.937 2.987 -17.951 1.00 62.31 80 VAL A O 1
ATOM 655 N N . SER A 1 81 ? 7.390 5.062 -18.614 1.00 68.38 81 SER A N 1
ATOM 656 C CA . SER A 1 81 ? 8.446 5.691 -17.817 1.00 68.38 81 SER A CA 1
ATOM 657 C C . SER A 1 81 ? 8.222 5.398 -16.331 1.00 68.38 81 SER A C 1
ATOM 659 O O . SER A 1 81 ? 7.078 5.372 -15.872 1.00 68.38 81 SER A O 1
ATOM 661 N N . ASP A 1 82 ? 9.296 5.221 -15.558 1.00 74.62 82 ASP A N 1
ATOM 662 C CA . ASP A 1 82 ? 9.203 4.886 -14.127 1.00 74.62 82 ASP A CA 1
ATOM 663 C C . ASP A 1 82 ? 8.297 5.862 -13.352 1.00 74.62 82 ASP A C 1
ATOM 665 O O . ASP A 1 82 ? 7.541 5.467 -12.463 1.00 74.62 82 ASP A O 1
ATOM 669 N N . ALA A 1 83 ? 8.315 7.144 -13.733 1.00 77.31 83 ALA A N 1
ATOM 670 C CA . ALA A 1 83 ? 7.466 8.177 -13.146 1.00 77.31 83 ALA A CA 1
ATOM 671 C C . ALA A 1 83 ? 5.975 7.981 -13.477 1.00 77.31 83 ALA A C 1
ATOM 673 O O . ALA A 1 83 ? 5.127 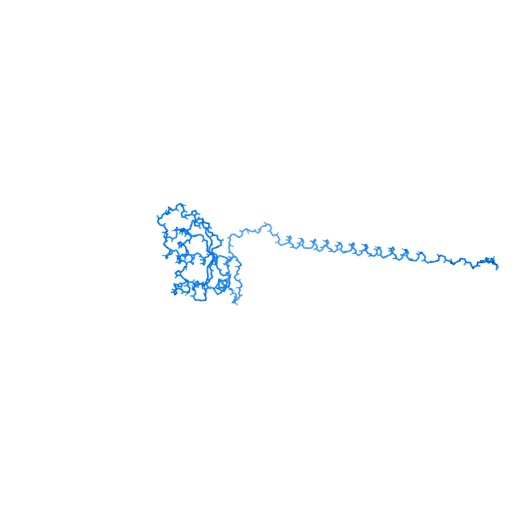8.056 -12.582 1.00 77.31 83 ALA A O 1
ATOM 674 N N . ALA A 1 84 ? 5.647 7.700 -14.742 1.00 79.19 84 ALA A N 1
ATOM 675 C CA . ALA A 1 84 ? 4.275 7.434 -15.159 1.00 79.19 84 ALA A CA 1
ATOM 676 C C . ALA A 1 84 ? 3.749 6.144 -14.512 1.00 79.19 84 ALA A C 1
ATOM 678 O O . ALA A 1 84 ? 2.633 6.126 -13.991 1.00 79.19 84 ALA A O 1
ATOM 679 N N . PHE A 1 85 ? 4.587 5.109 -14.436 1.00 80.50 85 PHE A N 1
ATOM 680 C CA . PHE A 1 85 ? 4.259 3.845 -13.789 1.00 80.50 85 PHE A CA 1
ATOM 681 C C . PHE A 1 85 ? 3.965 4.025 -12.292 1.00 80.50 85 PHE A C 1
ATOM 683 O O . PHE A 1 85 ? 2.931 3.575 -11.794 1.00 80.50 85 PHE A O 1
ATOM 690 N N . ALA A 1 86 ? 4.825 4.753 -11.572 1.00 81.81 86 ALA A N 1
ATOM 691 C CA . ALA A 1 86 ? 4.622 5.048 -10.156 1.00 81.81 86 ALA A CA 1
ATOM 692 C C . ALA A 1 86 ? 3.339 5.859 -9.904 1.00 81.81 86 ALA A C 1
ATOM 694 O O . ALA A 1 86 ? 2.627 5.606 -8.926 1.00 81.81 86 ALA A O 1
ATOM 695 N N . SER A 1 87 ? 3.022 6.811 -10.787 1.00 84.12 87 SER A N 1
ATOM 696 C CA . SER A 1 87 ? 1.778 7.585 -10.720 1.00 84.12 87 SER A CA 1
ATOM 697 C C . SER A 1 87 ? 0.555 6.680 -10.886 1.00 84.12 87 SER A C 1
ATOM 699 O O . SER A 1 87 ? -0.329 6.665 -10.027 1.00 84.12 87 SER A O 1
ATOM 701 N N . MET A 1 88 ? 0.554 5.829 -11.916 1.00 84.56 88 MET A N 1
ATOM 702 C CA . MET A 1 88 ? -0.526 4.872 -12.174 1.00 84.56 88 MET A CA 1
ATOM 703 C C . MET A 1 88 ? -0.709 3.887 -11.016 1.00 84.56 88 MET A C 1
ATOM 705 O O . MET A 1 88 ? -1.841 3.614 -10.613 1.00 84.56 88 MET A O 1
ATOM 709 N N . MET A 1 89 ? 0.390 3.404 -10.427 1.00 85.06 89 MET A N 1
ATOM 710 C CA . MET A 1 89 ? 0.351 2.521 -9.263 1.00 85.06 89 MET A CA 1
ATOM 711 C C . MET A 1 89 ? -0.293 3.208 -8.053 1.00 85.06 89 MET A C 1
ATOM 713 O O . MET A 1 89 ? -1.148 2.617 -7.393 1.00 85.06 89 MET A O 1
ATOM 717 N N . ARG A 1 90 ? 0.048 4.477 -7.779 1.00 86.25 90 ARG A N 1
ATOM 718 C CA . ARG A 1 90 ? -0.591 5.261 -6.705 1.00 86.25 90 ARG A CA 1
ATOM 719 C C . ARG A 1 90 ? -2.076 5.480 -6.964 1.00 86.25 90 ARG A C 1
ATOM 721 O O . ARG A 1 90 ? -2.880 5.321 -6.046 1.00 86.25 90 ARG A O 1
ATOM 728 N N . THR A 1 91 ? -2.458 5.817 -8.195 1.00 87.38 91 THR A N 1
ATOM 729 C CA . THR A 1 91 ? -3.872 5.966 -8.569 1.00 87.38 91 THR A CA 1
ATOM 730 C C . THR A 1 91 ? -4.627 4.660 -8.358 1.00 87.38 91 THR A C 1
ATOM 732 O O . THR A 1 91 ? -5.732 4.664 -7.816 1.00 87.38 91 THR A O 1
ATOM 735 N N . TYR A 1 92 ? -4.027 3.533 -8.740 1.00 88.31 92 TYR A N 1
ATOM 736 C CA . TYR A 1 92 ? -4.633 2.227 -8.545 1.00 88.31 92 TYR A CA 1
ATOM 737 C C . TYR A 1 92 ? -4.772 1.868 -7.061 1.00 88.31 92 TYR A C 1
ATOM 739 O O . TYR A 1 92 ? -5.851 1.459 -6.638 1.00 88.31 92 TYR A O 1
ATOM 747 N N . GLN A 1 93 ? -3.738 2.106 -6.249 1.00 89.31 93 GLN A N 1
ATOM 748 C CA . GLN A 1 93 ? -3.801 1.938 -4.792 1.00 89.31 93 GLN A CA 1
ATOM 749 C C . GLN A 1 93 ? -4.942 2.752 -4.172 1.00 89.31 93 GLN A C 1
ATOM 751 O O . GLN A 1 93 ? -5.691 2.222 -3.354 1.00 89.31 93 GLN A O 1
ATOM 756 N N . ALA A 1 94 ? -5.116 4.009 -4.591 1.00 88.06 94 ALA A N 1
ATOM 757 C CA . ALA A 1 94 ? -6.195 4.863 -4.103 1.00 88.06 94 ALA A CA 1
ATOM 758 C C . ALA A 1 94 ? -7.582 4.320 -4.487 1.00 88.06 94 ALA A C 1
ATOM 760 O O . ALA A 1 94 ? -8.462 4.241 -3.632 1.00 88.06 94 ALA A O 1
ATOM 761 N N . ARG A 1 95 ? -7.772 3.884 -5.741 1.00 88.88 95 ARG A N 1
ATOM 762 C CA . ARG A 1 95 ? -9.029 3.256 -6.192 1.00 88.88 95 ARG A CA 1
ATOM 763 C C . ARG A 1 95 ? -9.334 1.979 -5.410 1.00 88.88 95 ARG A C 1
ATOM 765 O O . ARG A 1 95 ? -10.462 1.777 -4.970 1.00 88.88 95 ARG A O 1
ATOM 772 N N . LEU A 1 96 ? -8.322 1.134 -5.214 1.00 89.31 96 LEU A N 1
ATOM 773 C CA . LEU A 1 96 ? -8.448 -0.113 -4.467 1.00 89.31 96 LEU A CA 1
ATOM 774 C C . LEU A 1 96 ? -8.883 0.151 -3.026 1.00 89.31 96 LEU A C 1
ATOM 776 O O . LEU A 1 96 ? -9.804 -0.485 -2.516 1.00 89.31 96 LEU A O 1
ATOM 780 N N . LEU A 1 97 ? -8.233 1.124 -2.392 1.00 89.44 97 LEU A N 1
ATOM 781 C CA . LEU A 1 97 ? -8.550 1.539 -1.041 1.00 89.44 97 LEU A CA 1
ATOM 782 C C . LEU A 1 97 ? -9.976 2.084 -0.951 1.00 89.44 97 LEU A C 1
ATOM 784 O O . LEU A 1 97 ? -10.712 1.663 -0.068 1.00 89.44 97 LEU A O 1
ATOM 788 N N . GLN A 1 98 ? -10.407 2.933 -1.886 1.00 88.81 98 GLN A N 1
ATOM 789 C CA . GLN A 1 98 ? -11.776 3.455 -1.922 1.00 88.81 98 GLN A CA 1
ATOM 790 C C . GLN A 1 98 ? -12.833 2.346 -1.959 1.00 88.81 98 GLN A C 1
ATOM 792 O O . GLN A 1 98 ? -13.819 2.422 -1.226 1.00 88.81 98 GLN A O 1
ATOM 797 N N . GLU A 1 99 ? -12.629 1.290 -2.749 1.00 90.25 99 GLU A N 1
ATOM 798 C CA . GLU A 1 99 ? -13.564 0.158 -2.772 1.00 90.25 99 GLU A CA 1
ATOM 799 C C . GLU A 1 99 ? -13.632 -0.573 -1.427 1.00 90.25 99 GLU A C 1
ATOM 801 O O . GLU A 1 99 ? -14.712 -0.979 -0.992 1.00 90.25 99 GLU A O 1
ATOM 806 N N . ILE A 1 100 ? -12.506 -0.684 -0.720 1.00 90.06 100 ILE A N 1
ATOM 807 C CA . ILE A 1 100 ? -12.478 -1.263 0.627 1.00 90.06 100 ILE A CA 1
ATOM 808 C C . ILE A 1 100 ? -13.171 -0.331 1.631 1.00 90.06 100 ILE A C 1
ATOM 810 O O . ILE A 1 100 ? -13.988 -0.787 2.433 1.00 90.06 100 ILE A O 1
ATOM 814 N N . LEU A 1 101 ? -12.909 0.977 1.566 1.00 89.50 101 LEU A N 1
ATOM 815 C CA . LEU A 1 101 ? -13.502 1.978 2.458 1.00 89.50 101 LEU A CA 1
ATOM 816 C C . LEU A 1 101 ? -15.033 2.048 2.322 1.00 89.50 101 LEU A C 1
ATOM 818 O O . LEU A 1 101 ? -15.727 2.280 3.312 1.00 89.50 101 LEU A O 1
ATOM 822 N N . ARG A 1 102 ? -15.585 1.778 1.130 1.00 87.88 102 ARG A N 1
ATOM 823 C CA . ARG A 1 102 ? -17.043 1.730 0.896 1.00 87.88 102 ARG A CA 1
ATOM 824 C C . ARG A 1 102 ? -17.763 0.687 1.743 1.00 87.88 102 ARG A C 1
ATOM 826 O O . ARG A 1 102 ? -18.909 0.901 2.128 1.00 87.88 102 ARG A O 1
ATOM 833 N N . VAL A 1 103 ? -17.113 -0.440 2.020 1.00 87.62 103 VAL A N 1
ATOM 834 C CA . VAL A 1 103 ? -17.679 -1.508 2.860 1.00 87.62 103 VAL A CA 1
ATOM 835 C C . VAL A 1 103 ? -17.140 -1.491 4.283 1.00 87.62 103 VAL A C 1
ATOM 837 O O . VAL A 1 103 ? -17.629 -2.226 5.145 1.00 87.62 103 VAL A O 1
ATOM 840 N N . TRP A 1 104 ? -16.127 -0.667 4.541 1.00 89.81 104 TRP A N 1
ATOM 841 C CA . TRP A 1 104 ? -15.541 -0.538 5.857 1.00 89.81 104 TRP A CA 1
ATOM 842 C C . TRP A 1 104 ? -16.523 0.139 6.812 1.00 89.81 104 TRP A C 1
ATOM 844 O O . TRP A 1 104 ? -17.075 1.213 6.554 1.00 89.81 104 TRP A O 1
ATOM 854 N N . SER A 1 105 ? -16.743 -0.530 7.940 1.00 87.69 105 SER A N 1
ATOM 855 C CA . SER A 1 105 ? -17.495 -0.002 9.067 1.00 87.69 105 SER A CA 1
ATOM 856 C C . SER A 1 105 ? -16.504 0.500 10.108 1.00 87.69 105 SER A C 1
ATOM 858 O O . SER A 1 105 ? -15.778 -0.283 10.727 1.00 87.69 105 SER A O 1
ATOM 860 N N . VAL A 1 106 ? -16.464 1.820 10.252 1.00 84.56 106 VAL A N 1
ATOM 861 C CA . VAL A 1 106 ? -15.582 2.519 11.182 1.00 84.56 106 VAL A CA 1
ATOM 862 C C . VAL A 1 106 ? -16.120 2.346 12.606 1.00 84.56 106 VAL A C 1
ATOM 864 O O . VAL A 1 106 ? -17.326 2.506 12.815 1.00 84.56 106 VAL A O 1
ATOM 867 N N . PRO A 1 107 ? -15.270 2.024 13.595 1.00 82.81 107 PRO A N 1
ATOM 868 C CA . PRO A 1 107 ? -15.695 1.953 14.988 1.00 82.81 107 PRO A CA 1
ATOM 869 C C . PRO A 1 107 ? -16.274 3.287 15.480 1.00 82.81 107 PRO A C 1
ATOM 871 O O . PRO A 1 107 ? -15.597 4.307 15.438 1.00 82.81 107 PRO A O 1
ATOM 874 N N . THR A 1 108 ? -17.497 3.275 16.016 1.00 82.50 108 THR A N 1
ATOM 875 C CA . THR A 1 108 ? -18.179 4.476 16.550 1.00 82.50 108 THR A CA 1
ATOM 876 C C . THR A 1 108 ? -17.596 4.985 17.871 1.00 82.50 108 THR A C 1
ATOM 878 O O . THR A 1 108 ? -18.062 5.982 18.411 1.00 82.50 108 THR A O 1
ATOM 881 N N . THR A 1 109 ? -16.625 4.269 18.433 1.00 83.50 109 THR A N 1
ATOM 882 C CA . THR A 1 109 ? -15.933 4.605 19.682 1.00 83.50 109 THR A CA 1
ATOM 883 C C . THR A 1 109 ? -14.785 5.592 19.484 1.00 83.50 109 THR A C 1
ATOM 885 O O . THR A 1 109 ? -14.251 6.073 20.477 1.00 83.50 109 THR A O 1
ATOM 888 N N . LEU A 1 110 ? -14.394 5.873 18.236 1.00 82.88 110 LEU A N 1
ATOM 889 C CA . LEU A 1 110 ? -13.290 6.766 17.887 1.00 82.88 110 LEU A CA 1
ATOM 890 C C . LEU A 1 110 ? -13.838 8.061 17.292 1.00 82.88 110 LEU A C 1
ATOM 892 O O . LEU A 1 110 ? -14.759 8.023 16.474 1.00 82.88 110 LEU A O 1
ATOM 896 N N . ASN A 1 111 ? -13.262 9.197 17.680 1.00 84.62 111 ASN A N 1
ATOM 897 C CA . ASN A 1 111 ? -13.572 10.477 17.044 1.00 84.62 111 ASN A CA 1
ATOM 898 C C . ASN A 1 111 ? -12.760 10.676 15.745 1.00 84.62 111 ASN A C 1
ATOM 900 O O . ASN A 1 111 ? -11.770 9.984 15.500 1.00 84.62 111 ASN A O 1
ATOM 904 N N . ASP A 1 112 ? -13.152 11.641 14.909 1.00 81.75 112 ASP A N 1
ATOM 905 C CA . ASP A 1 112 ? -12.517 11.866 13.599 1.00 81.75 112 ASP A CA 1
ATOM 906 C C . ASP A 1 112 ? -11.025 12.228 13.696 1.00 81.75 112 ASP A C 1
ATOM 908 O O . ASP A 1 112 ? -10.218 11.816 12.858 1.00 81.75 112 ASP A O 1
ATOM 912 N N . ALA A 1 113 ? -10.628 12.957 14.744 1.00 82.31 113 ALA A N 1
ATOM 913 C CA . ALA A 1 113 ? -9.233 13.335 14.964 1.00 82.31 113 ALA A CA 1
ATOM 914 C C . ALA A 1 113 ? -8.362 12.120 15.335 1.00 82.31 113 ALA A C 1
ATOM 916 O O . ALA A 1 113 ? -7.236 11.974 14.851 1.00 82.31 113 ALA A O 1
ATOM 917 N N . GLU A 1 114 ? -8.889 11.220 16.164 1.00 84.38 114 GLU A N 1
ATOM 918 C CA . GLU A 1 114 ? -8.257 9.950 16.519 1.00 84.38 114 GLU A CA 1
ATOM 919 C C . GLU A 1 114 ? -8.160 9.035 15.301 1.00 84.38 114 GLU A C 1
ATOM 921 O O . GLU A 1 114 ? -7.095 8.468 15.051 1.00 84.38 114 GLU A O 1
ATOM 926 N N . LEU A 1 115 ? -9.227 8.944 14.503 1.00 84.38 115 LEU A N 1
ATOM 927 C CA . LEU A 1 115 ? -9.248 8.164 13.268 1.00 84.38 115 LEU A CA 1
ATOM 928 C C . LEU A 1 115 ? -8.163 8.625 12.295 1.00 84.38 115 LEU A C 1
ATOM 930 O O . LEU A 1 115 ? -7.390 7.791 11.833 1.00 84.38 115 LEU A O 1
ATOM 934 N N . GLY A 1 116 ? -8.040 9.930 12.039 1.00 82.69 116 GLY A N 1
ATOM 935 C CA . GLY A 1 116 ? -6.999 10.468 11.157 1.00 82.69 116 GLY A CA 1
ATOM 936 C C . GLY A 1 116 ? -5.576 10.153 11.639 1.00 82.69 116 GLY A C 1
ATOM 937 O O . GLY A 1 116 ? -4.709 9.776 10.847 1.00 82.69 116 GLY A O 1
ATOM 938 N N . ASN A 1 117 ? -5.333 10.231 12.950 1.00 86.25 117 ASN A N 1
ATOM 939 C CA . ASN A 1 117 ? -4.032 9.901 13.540 1.00 86.25 117 ASN A CA 1
ATOM 940 C C . ASN A 1 117 ? -3.702 8.400 13.430 1.00 86.25 117 ASN A C 1
ATOM 942 O O . ASN A 1 117 ? -2.566 8.025 13.136 1.00 86.25 117 ASN A O 1
ATOM 946 N N . LEU A 1 118 ? -4.685 7.526 13.660 1.00 87.50 118 LEU A N 1
ATOM 947 C CA . LEU A 1 118 ? -4.510 6.074 13.555 1.00 87.50 118 LEU A CA 1
ATOM 948 C C . LEU A 1 118 ? -4.362 5.633 12.091 1.00 87.50 118 LEU A C 1
ATOM 950 O O . LEU A 1 118 ? -3.492 4.818 11.779 1.00 87.50 118 LEU A O 1
ATOM 954 N N . ALA A 1 119 ? -5.143 6.227 11.188 1.00 86.00 119 ALA A N 1
ATOM 955 C CA . ALA A 1 119 ? -5.133 5.981 9.749 1.00 86.00 119 ALA A CA 1
ATOM 956 C C . ALA A 1 119 ? -3.750 6.158 9.112 1.00 86.00 119 ALA A C 1
ATOM 958 O O . ALA A 1 119 ? -3.347 5.360 8.262 1.00 86.00 119 ALA A O 1
ATOM 959 N N . GLY A 1 120 ? -3.012 7.188 9.539 1.00 84.38 120 GLY A N 1
ATOM 960 C CA . GLY A 1 120 ? -1.664 7.476 9.044 1.00 84.38 120 GLY A CA 1
ATOM 961 C C . GLY A 1 120 ? -0.601 6.464 9.484 1.00 84.38 120 GLY A C 1
ATOM 962 O O . GLY A 1 120 ? 0.464 6.395 8.873 1.00 84.38 120 GLY A O 1
ATOM 963 N N . LYS A 1 121 ? -0.876 5.664 10.522 1.00 88.75 121 LYS A N 1
ATOM 964 C CA . LYS A 1 121 ? 0.068 4.686 11.088 1.00 88.75 121 LYS A CA 1
ATOM 965 C C . LYS A 1 121 ? -0.106 3.286 10.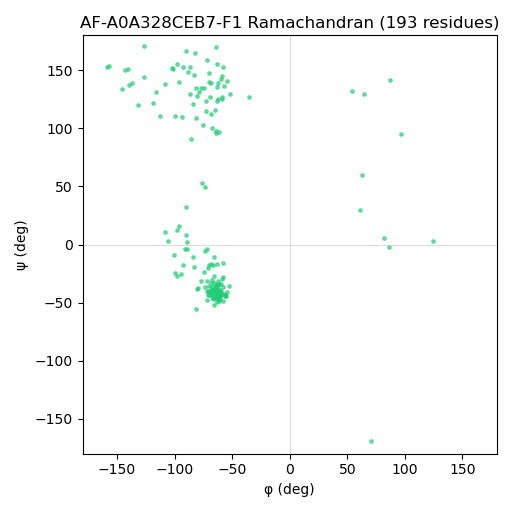510 1.00 88.75 121 LYS A C 1
ATOM 967 O O . LYS A 1 121 ? 0.844 2.505 10.513 1.00 88.75 121 LYS A O 1
ATOM 972 N N . VAL A 1 122 ? -1.303 2.952 10.029 1.00 91.94 122 VAL A N 1
ATOM 973 C CA . VAL A 1 122 ? -1.592 1.612 9.510 1.00 91.94 122 VAL A CA 1
ATOM 974 C C . VAL A 1 122 ? -1.052 1.450 8.101 1.00 91.94 122 VAL A C 1
ATOM 976 O O . VAL A 1 122 ? -1.313 2.253 7.205 1.00 91.94 122 VAL A O 1
ATOM 979 N N . GLN A 1 123 ? -0.346 0.344 7.898 1.00 92.69 123 GLN A N 1
ATOM 980 C CA . GLN A 1 123 ? 0.106 -0.088 6.587 1.00 92.69 123 GLN A CA 1
ATOM 981 C C . GLN A 1 123 ? -0.238 -1.560 6.417 1.00 92.69 123 GLN A C 1
ATOM 983 O O . GLN A 1 123 ? 0.227 -2.406 7.186 1.00 92.69 123 GLN A O 1
ATOM 988 N N . VAL A 1 124 ? -1.039 -1.873 5.401 1.00 93.62 124 VAL A N 1
ATOM 989 C CA . VAL A 1 124 ? -1.452 -3.248 5.113 1.00 93.62 124 VAL A CA 1
ATOM 990 C C . VAL A 1 124 ? -0.972 -3.636 3.735 1.00 93.62 124 VAL A C 1
ATOM 992 O O . VAL A 1 124 ? -1.312 -3.007 2.742 1.00 93.62 124 VAL A O 1
ATOM 995 N N . TYR A 1 125 ? -0.179 -4.690 3.678 1.00 94.25 125 TYR A N 1
ATOM 996 C CA . TYR A 1 125 ? 0.227 -5.295 2.429 1.00 94.25 125 TYR A CA 1
ATOM 997 C C . TYR A 1 125 ? -0.826 -6.314 1.992 1.00 94.25 125 TYR A C 1
ATOM 999 O O . TYR A 1 125 ? -1.212 -7.170 2.788 1.00 94.25 125 TYR A O 1
ATOM 1007 N N . VAL A 1 126 ? -1.284 -6.232 0.747 1.00 93.06 126 VAL A N 1
ATOM 1008 C CA . VAL A 1 126 ? -2.295 -7.120 0.164 1.00 93.06 126 VAL A CA 1
ATOM 1009 C C . VAL A 1 126 ? -1.783 -7.735 -1.130 1.00 93.06 126 VAL A C 1
ATOM 1011 O O . VAL A 1 126 ? -1.087 -7.086 -1.910 1.00 93.06 126 VAL A O 1
ATOM 1014 N N . ARG A 1 127 ? -2.157 -8.987 -1.382 1.00 92.75 127 ARG A N 1
ATOM 1015 C CA . ARG A 1 127 ? -1.893 -9.678 -2.642 1.00 92.75 127 ARG A CA 1
ATOM 1016 C C . ARG A 1 127 ? -3.207 -9.997 -3.332 1.00 92.75 127 ARG A C 1
ATOM 1018 O O . ARG A 1 127 ? -4.117 -10.552 -2.713 1.00 92.75 127 ARG A O 1
ATOM 1025 N N . LEU A 1 128 ? -3.285 -9.667 -4.616 1.00 91.50 128 LEU A N 1
ATOM 1026 C CA . LEU A 1 128 ? -4.454 -9.922 -5.447 1.00 91.50 128 LEU A CA 1
ATOM 1027 C C . LEU A 1 128 ? -4.239 -11.150 -6.332 1.00 91.50 128 LEU A C 1
ATOM 1029 O O . LEU A 1 128 ? -3.118 -11.489 -6.705 1.00 91.50 128 LEU A O 1
ATOM 1033 N N . SER A 1 129 ? -5.341 -11.814 -6.655 1.00 91.06 129 SER A N 1
ATOM 1034 C CA . SER A 1 129 ? -5.414 -12.841 -7.692 1.00 91.06 129 SER A CA 1
ATOM 1035 C C . SER A 1 129 ? -5.760 -12.213 -9.041 1.00 91.06 129 SER A C 1
ATOM 1037 O O . SER A 1 129 ? -6.280 -11.098 -9.100 1.00 91.06 129 SER A O 1
ATOM 1039 N N . GLU A 1 130 ? -5.583 -12.972 -10.122 1.00 88.25 130 GLU A N 1
ATOM 1040 C CA . GLU A 1 130 ? -5.998 -12.586 -11.483 1.00 88.25 130 GLU A CA 1
ATOM 1041 C C . GLU A 1 130 ? -7.498 -12.283 -11.610 1.00 88.25 130 GLU A C 1
ATOM 1043 O O . GLU A 1 130 ? -7.932 -11.678 -12.581 1.00 88.25 130 GLU A O 1
ATOM 1048 N N . SER A 1 131 ? -8.303 -12.693 -10.627 1.00 87.00 131 SER A N 1
ATOM 1049 C CA . SER A 1 131 ? -9.738 -12.409 -10.579 1.00 87.00 131 SER A CA 1
ATOM 1050 C C . SER A 1 131 ? -10.095 -11.120 -9.827 1.00 87.00 131 SER A C 1
ATOM 1052 O O . SER A 1 131 ? -11.276 -10.785 -9.737 1.00 87.00 131 SER A O 1
ATOM 1054 N N . GLY A 1 132 ? -9.110 -10.433 -9.237 1.00 87.31 132 GLY A N 1
ATOM 1055 C CA . GLY A 1 132 ? -9.316 -9.260 -8.382 1.00 87.31 132 GLY A CA 1
ATOM 1056 C C . GLY A 1 132 ? -9.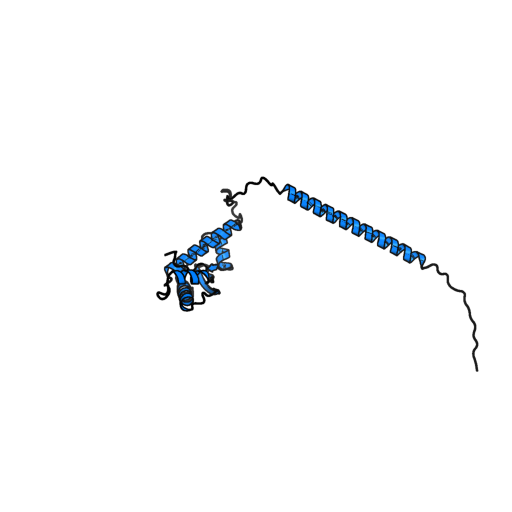700 -9.584 -6.933 1.00 87.31 132 GLY A C 1
ATOM 1057 O O . GLY A 1 132 ? -9.991 -8.678 -6.160 1.00 87.31 132 GLY A O 1
ATOM 1058 N N . ALA A 1 133 ? -9.710 -10.857 -6.529 1.00 91.44 133 ALA A N 1
ATOM 1059 C CA . ALA A 1 133 ? -9.903 -11.240 -5.127 1.00 91.44 133 ALA A CA 1
ATOM 1060 C C . ALA A 1 133 ? -8.585 -11.165 -4.340 1.00 91.44 133 ALA A C 1
ATOM 1062 O O . ALA A 1 133 ? -7.528 -11.504 -4.883 1.00 91.44 133 ALA A O 1
ATOM 1063 N N . ILE A 1 134 ? -8.653 -10.790 -3.060 1.00 92.38 134 ILE A N 1
ATOM 1064 C CA . ILE A 1 134 ? -7.501 -10.808 -2.148 1.00 92.38 134 ILE A CA 1
ATOM 1065 C C . ILE A 1 134 ? -7.177 -12.262 -1.790 1.00 92.38 134 ILE A C 1
ATOM 1067 O O . ILE A 1 134 ? -8.036 -12.996 -1.302 1.00 92.38 134 ILE A O 1
ATOM 1071 N N . VAL A 1 135 ? -5.940 -12.686 -2.038 1.00 92.44 135 VAL A N 1
ATOM 1072 C CA . VAL A 1 135 ? -5.446 -14.038 -1.707 1.00 92.44 135 VAL A CA 1
ATOM 1073 C C . VAL A 1 135 ? -4.672 -14.065 -0.397 1.00 92.44 135 VAL A C 1
ATOM 1075 O O . VAL A 1 135 ? -4.622 -15.099 0.260 1.00 92.44 135 VAL A O 1
ATOM 1078 N N . SER A 1 136 ? -4.057 -12.945 -0.022 1.00 91.31 136 SER A N 1
ATOM 1079 C CA . SER A 1 136 ? -3.409 -12.792 1.276 1.00 91.31 136 SER A CA 1
ATOM 1080 C C . SER A 1 136 ? -3.295 -11.323 1.668 1.00 91.31 136 SER A C 1
ATOM 1082 O O . SER A 1 136 ? -3.235 -10.434 0.814 1.00 91.31 136 SER A O 1
ATOM 1084 N N . HIS A 1 137 ? -3.244 -11.065 2.973 1.00 93.75 137 HIS A N 1
ATOM 1085 C CA . HIS A 1 137 ? -2.947 -9.750 3.527 1.00 93.75 137 HIS A CA 1
ATOM 1086 C C . HIS A 1 137 ? -2.101 -9.863 4.796 1.00 93.75 137 HIS A C 1
ATOM 1088 O O . HIS A 1 137 ? -2.181 -10.846 5.532 1.00 93.75 137 HIS A O 1
ATOM 1094 N N . ALA A 1 138 ? -1.278 -8.850 5.051 1.00 93.81 138 ALA A N 1
ATOM 1095 C CA . ALA A 1 138 ? -0.428 -8.763 6.229 1.00 93.81 138 ALA A CA 1
ATOM 1096 C C . ALA A 1 138 ? -0.283 -7.308 6.685 1.00 93.81 138 ALA A C 1
ATOM 1098 O O . ALA A 1 138 ? 0.016 -6.418 5.887 1.00 93.81 138 ALA A O 1
ATOM 1099 N N . PHE A 1 139 ? -0.437 -7.064 7.985 1.00 94.06 139 PHE A N 1
ATOM 1100 C CA . PHE A 1 139 ? -0.146 -5.759 8.575 1.00 94.06 139 PHE A CA 1
ATOM 1101 C C . PHE A 1 139 ? 1.370 -5.556 8.626 1.00 94.06 139 PHE A C 1
ATOM 1103 O O . PHE A 1 139 ? 2.071 -6.271 9.338 1.00 94.06 139 PHE A O 1
ATOM 1110 N N . ARG A 1 140 ? 1.871 -4.580 7.865 1.00 93.94 140 ARG A N 1
ATOM 1111 C CA . ARG A 1 140 ? 3.263 -4.115 7.938 1.00 93.94 140 ARG A CA 1
ATOM 1112 C C . ARG A 1 140 ? 3.459 -3.177 9.121 1.00 93.94 140 ARG A C 1
ATOM 1114 O O . ARG A 1 140 ? 4.477 -3.254 9.796 1.00 93.94 140 ARG A O 1
ATOM 1121 N N . ALA A 1 141 ? 2.456 -2.345 9.384 1.00 93.44 141 ALA A N 1
ATOM 1122 C CA . ALA A 1 141 ? 2.391 -1.473 10.543 1.00 93.44 141 ALA A CA 1
ATOM 1123 C C . ALA A 1 141 ? 0.961 -1.451 11.090 1.00 93.44 141 ALA A C 1
ATOM 1125 O O . ALA A 1 141 ? -0.009 -1.404 10.328 1.00 93.44 141 ALA A O 1
ATOM 1126 N N . ARG A 1 142 ? 0.848 -1.510 12.415 1.00 92.69 142 ARG A N 1
ATOM 1127 C CA . ARG A 1 142 ? -0.411 -1.458 13.167 1.00 92.69 142 ARG A CA 1
ATOM 1128 C C . ARG A 1 142 ? -0.600 -0.071 13.768 1.00 92.69 142 ARG A C 1
ATOM 1130 O O . ARG A 1 142 ? 0.384 0.600 14.073 1.00 92.69 142 ARG A O 1
ATOM 1137 N N . SER A 1 143 ? -1.847 0.348 13.972 1.00 89.69 143 SER A N 1
ATOM 1138 C CA . SER A 1 143 ? -2.143 1.678 14.532 1.00 89.69 143 SER A CA 1
ATOM 1139 C C . SER A 1 143 ? -1.792 1.799 16.016 1.00 89.69 143 SER A C 1
ATOM 1141 O O . SER A 1 143 ? -1.653 2.911 16.528 1.00 89.69 143 SER A O 1
ATOM 1143 N N . GLY A 1 144 ? -1.677 0.659 16.706 1.00 87.88 144 GLY A N 1
ATOM 1144 C CA . GLY A 1 144 ? -1.626 0.580 18.166 1.00 87.88 144 GLY A CA 1
ATOM 1145 C C . GLY A 1 144 ? -3.013 0.526 18.817 1.00 87.88 144 GLY A C 1
ATOM 1146 O O . GLY A 1 144 ? -3.097 0.385 20.032 1.00 87.88 144 GLY A O 1
ATOM 1147 N N . ASN A 1 145 ? -4.094 0.602 18.030 1.00 89.94 145 ASN A N 1
ATOM 1148 C CA . ASN A 1 145 ? -5.465 0.411 18.487 1.00 89.94 145 ASN A CA 1
ATOM 1149 C C . ASN A 1 145 ? -6.048 -0.870 17.868 1.00 89.94 145 ASN A C 1
ATOM 1151 O O . ASN A 1 145 ? -6.329 -0.937 16.670 1.00 89.94 145 ASN A O 1
ATOM 1155 N N . GLU A 1 146 ? -6.260 -1.892 18.697 1.00 91.00 146 GLU A N 1
ATOM 1156 C CA . GLU A 1 146 ? -6.739 -3.201 18.237 1.00 91.00 146 GLU A CA 1
ATOM 1157 C C . GLU A 1 146 ? -8.134 -3.147 17.609 1.00 91.00 146 GLU A C 1
ATOM 1159 O O . GLU A 1 146 ? -8.406 -3.872 16.653 1.00 91.00 146 GLU A O 1
ATOM 1164 N N . GLN A 1 147 ? -9.020 -2.280 18.107 1.00 90.12 147 GLN A N 1
ATOM 1165 C CA . GLN A 1 147 ? -10.373 -2.143 17.572 1.00 90.12 147 GLN A CA 1
ATOM 1166 C C . GLN A 1 147 ? -10.345 -1.558 16.155 1.00 90.12 147 GLN A C 1
ATOM 1168 O O . GLN A 1 147 ? -11.077 -2.028 15.277 1.00 90.12 147 GLN A O 1
ATOM 1173 N N . PHE A 1 148 ? -9.477 -0.572 15.924 1.00 90.69 148 PHE A N 1
ATOM 1174 C CA . PHE A 1 148 ? -9.256 0.022 14.611 1.00 90.69 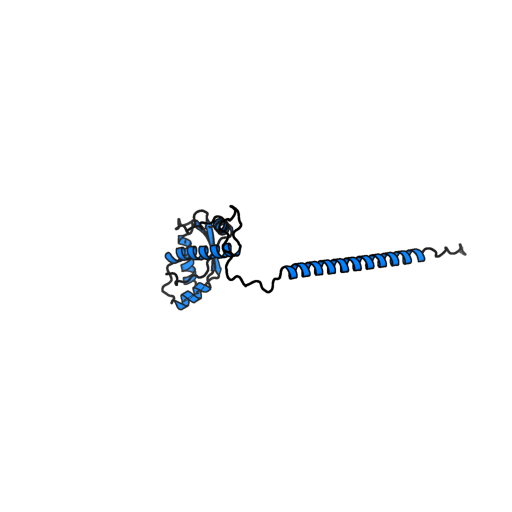148 PHE A CA 1
ATOM 1175 C C . PHE A 1 148 ? -8.642 -0.994 13.643 1.00 90.69 148 PHE A C 1
ATOM 1177 O O . PHE A 1 148 ? -9.218 -1.260 12.586 1.00 90.69 148 PHE A O 1
ATOM 1184 N N . ASP A 1 149 ? -7.549 -1.650 14.036 1.00 91.94 149 ASP A N 1
ATOM 1185 C CA . ASP A 1 149 ? -6.874 -2.649 13.200 1.00 91.94 149 ASP A CA 1
ATOM 1186 C C . ASP A 1 149 ? -7.805 -3.831 12.861 1.00 91.94 149 ASP A C 1
ATOM 1188 O O . ASP A 1 149 ? -7.866 -4.280 11.715 1.00 91.94 149 ASP A O 1
ATOM 1192 N N . ALA A 1 150 ? -8.598 -4.305 13.829 1.00 92.19 150 ALA A N 1
ATOM 1193 C CA . ALA A 1 150 ? -9.581 -5.363 13.609 1.00 92.19 150 ALA A CA 1
ATOM 1194 C C . ALA A 1 150 ? -10.709 -4.929 12.661 1.00 92.19 150 ALA A C 1
ATOM 1196 O O . ALA A 1 150 ? -11.239 -5.753 11.915 1.00 92.19 150 ALA A O 1
ATOM 1197 N N . SER A 1 151 ? -11.100 -3.652 12.670 1.00 91.94 151 SER A N 1
ATOM 1198 C CA . SER A 1 151 ? -12.103 -3.139 11.730 1.00 91.94 151 SER A CA 1
ATOM 1199 C C . SER A 1 151 ? -11.594 -3.171 10.283 1.00 91.94 151 SER A C 1
ATOM 1201 O O . SER A 1 151 ? -12.337 -3.573 9.386 1.00 91.94 151 SER A O 1
ATOM 1203 N N . ILE A 1 152 ? -10.316 -2.837 10.077 1.00 92.00 152 ILE A N 1
ATOM 1204 C CA . ILE A 1 152 ? -9.638 -2.911 8.778 1.00 92.00 152 ILE A CA 1
ATOM 1205 C C . ILE A 1 152 ? -9.535 -4.367 8.321 1.00 92.00 152 ILE A C 1
ATOM 1207 O O . ILE A 1 152 ? -9.907 -4.690 7.194 1.00 92.00 152 ILE A O 1
ATOM 1211 N N . ASP A 1 153 ? -9.111 -5.266 9.213 1.00 93.06 153 ASP A N 1
ATOM 1212 C CA . ASP A 1 153 ? -9.024 -6.702 8.928 1.00 93.06 153 ASP A CA 1
ATOM 1213 C C . ASP A 1 153 ? -10.375 -7.267 8.458 1.00 93.06 153 ASP A C 1
ATOM 1215 O O . ASP A 1 153 ? -10.448 -7.971 7.449 1.00 93.06 153 ASP A O 1
ATOM 1219 N N . ARG A 1 154 ? -11.475 -6.896 9.127 1.00 91.94 154 ARG A N 1
ATOM 1220 C CA . ARG A 1 154 ? -12.832 -7.296 8.719 1.00 91.94 154 ARG A CA 1
ATOM 1221 C C . ARG A 1 154 ? -13.216 -6.755 7.345 1.00 91.94 154 ARG A C 1
ATOM 1223 O O . ARG A 1 154 ? -13.838 -7.491 6.584 1.00 91.94 154 ARG A O 1
ATOM 1230 N N . ALA A 1 155 ? -12.872 -5.508 7.021 1.00 92.00 155 ALA A N 1
ATOM 1231 C CA . ALA A 1 155 ? -13.161 -4.932 5.707 1.00 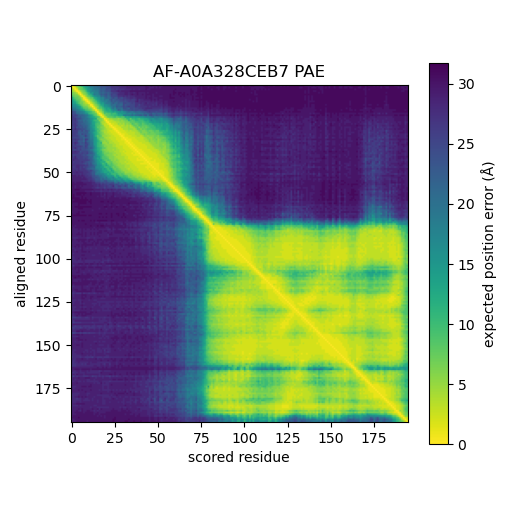92.00 155 ALA A CA 1
ATOM 1232 C C . ALA A 1 155 ? -12.409 -5.673 4.593 1.00 92.00 155 ALA A C 1
ATOM 1234 O O . ALA A 1 155 ? -13.012 -6.067 3.599 1.00 92.00 155 ALA A O 1
ATOM 1235 N N . ILE A 1 156 ? -11.120 -5.952 4.798 1.00 92.00 156 ILE A N 1
ATOM 1236 C CA . ILE A 1 156 ? -10.279 -6.690 3.844 1.00 92.00 156 ILE A CA 1
ATOM 1237 C C . ILE A 1 156 ? -10.803 -8.114 3.628 1.00 92.00 156 ILE A C 1
ATOM 1239 O O . ILE A 1 156 ? -10.891 -8.577 2.489 1.00 92.00 156 ILE A O 1
ATOM 1243 N N . ARG A 1 157 ? -11.223 -8.806 4.697 1.00 91.81 157 ARG A N 1
ATOM 1244 C CA . ARG A 1 157 ? -11.785 -10.165 4.600 1.00 91.81 157 ARG A CA 1
ATOM 1245 C C . ARG A 1 157 ? -13.007 -10.254 3.690 1.00 91.81 157 ARG A C 1
ATOM 1247 O O . ARG A 1 157 ? -13.215 -11.304 3.089 1.00 91.81 157 ARG A O 1
ATOM 1254 N N . GLN A 1 158 ? -13.779 -9.179 3.529 1.00 89.94 158 GLN A N 1
ATOM 1255 C CA . GLN A 1 158 ? -14.925 -9.171 2.613 1.00 89.94 158 GLN A CA 1
ATOM 1256 C C . GLN A 1 158 ? -14.532 -9.295 1.137 1.00 89.94 158 GLN A C 1
ATOM 1258 O O . GLN A 1 158 ? -15.390 -9.632 0.326 1.00 89.94 158 GLN A O 1
ATOM 1263 N N . PHE A 1 159 ? -13.271 -9.042 0.782 1.00 90.75 159 PHE A N 1
ATOM 1264 C CA . PHE A 1 159 ? -12.737 -9.200 -0.577 1.00 90.75 159 PHE A CA 1
ATOM 1265 C C . PHE A 1 159 ? -11.835 -10.425 -0.723 1.00 90.75 159 PHE A C 1
ATOM 1267 O O . PHE A 1 159 ? -11.235 -10.656 -1.774 1.00 90.75 159 PHE A O 1
ATOM 1274 N N . HIS A 1 160 ? -11.691 -11.205 0.346 1.00 91.62 160 HIS A N 1
ATOM 1275 C CA . HIS A 1 160 ? -10.774 -12.324 0.364 1.00 91.62 160 HIS A CA 1
ATOM 1276 C C . HIS A 1 160 ? -11.399 -13.554 -0.304 1.00 91.62 160 HIS A C 1
ATOM 1278 O O . HIS A 1 160 ? -12.549 -13.917 -0.036 1.00 91.62 160 HIS A O 1
ATOM 1284 N N . ALA A 1 161 ? -10.623 -14.217 -1.166 1.00 87.62 161 ALA A N 1
ATOM 1285 C CA . ALA A 1 161 ? -11.089 -15.306 -2.026 1.00 87.62 161 ALA A CA 1
ATOM 1286 C C . ALA A 1 161 ? -11.704 -16.468 -1.228 1.00 87.62 161 ALA A C 1
ATOM 1288 O O . ALA A 1 161 ? -12.715 -17.037 -1.632 1.00 87.62 161 ALA A O 1
ATOM 1289 N N . GLN A 1 162 ? -11.137 -16.771 -0.055 1.00 83.31 162 GLN A N 1
ATOM 1290 C CA . GLN A 1 162 ? -11.613 -17.839 0.834 1.00 83.31 162 GLN A CA 1
ATOM 1291 C C . GLN A 1 162 ? -13.067 -17.660 1.298 1.00 83.31 162 GLN A C 1
ATOM 1293 O O . GLN A 1 162 ? -13.742 -18.652 1.550 1.00 83.31 162 GLN A O 1
ATOM 1298 N N . TYR A 1 163 ? -13.556 -16.423 1.420 1.00 79.44 163 TYR A N 1
ATOM 1299 C CA . TYR A 1 163 ? -14.908 -16.156 1.922 1.00 79.44 163 TYR A CA 1
ATOM 1300 C C . TYR A 1 163 ? -15.922 -15.917 0.794 1.00 79.44 163 TYR A C 1
ATOM 1302 O O . TYR A 1 163 ? -17.013 -15.421 1.059 1.00 79.44 163 TYR A O 1
ATOM 1310 N N . GLY A 1 164 ? -15.567 -16.221 -0.465 1.00 69.62 164 GLY A N 1
ATOM 1311 C CA . GLY A 1 164 ? -16.408 -15.896 -1.625 1.00 69.62 164 GLY A CA 1
ATOM 1312 C C . GLY A 1 164 ? -16.645 -14.389 -1.761 1.00 69.62 164 GLY A C 1
ATOM 1313 O O . GLY A 1 164 ? -17.710 -13.961 -2.201 1.00 69.62 164 GLY A O 1
ATOM 1314 N N . GLY A 1 165 ? -15.670 -13.602 -1.299 1.00 72.75 165 GLY A N 1
ATOM 1315 C CA . GLY A 1 165 ? -15.774 -12.163 -1.145 1.00 72.75 165 GLY A CA 1
ATOM 1316 C C . GLY A 1 165 ? -15.960 -11.398 -2.455 1.00 72.75 165 GLY A C 1
ATOM 1317 O O . GLY A 1 165 ? -15.806 -11.926 -3.558 1.00 72.75 165 GLY A O 1
ATOM 1318 N N . ARG A 1 166 ? -16.271 -10.108 -2.320 1.00 84.69 166 ARG A N 1
ATOM 1319 C CA . ARG A 1 166 ? -16.353 -9.166 -3.440 1.00 84.69 166 ARG A CA 1
ATOM 1320 C C . ARG A 1 166 ? -15.020 -9.121 -4.190 1.00 84.69 166 ARG A C 1
ATOM 1322 O O . ARG A 1 166 ? -13.957 -9.344 -3.618 1.00 84.69 166 ARG A O 1
ATOM 1329 N N . LYS A 1 167 ? -15.077 -8.797 -5.478 1.00 88.62 167 LYS A N 1
ATOM 1330 C CA . LYS A 1 167 ? -13.884 -8.623 -6.309 1.00 88.62 167 LYS A CA 1
ATOM 1331 C C . LYS A 1 167 ? -13.519 -7.152 -6.376 1.00 88.62 167 LYS A C 1
ATOM 1333 O O . LYS A 1 167 ? -14.401 -6.301 -6.478 1.00 88.62 167 LYS A O 1
ATOM 1338 N N . LEU A 1 168 ? -12.226 -6.877 -6.317 1.00 87.69 168 LEU A N 1
ATOM 1339 C CA . LEU A 1 168 ? -11.686 -5.545 -6.513 1.00 87.69 168 LEU A CA 1
ATOM 1340 C C . LEU A 1 168 ? -11.413 -5.313 -8.005 1.00 87.69 168 LEU A C 1
ATOM 1342 O O . LEU A 1 168 ? -11.091 -6.267 -8.722 1.00 87.69 168 LEU A O 1
ATOM 1346 N N . PRO A 1 169 ? -11.541 -4.067 -8.491 1.00 86.94 169 PRO A N 1
ATOM 1347 C CA . PRO A 1 169 ? -11.215 -3.742 -9.870 1.00 86.94 169 PRO A CA 1
ATOM 1348 C C . PRO A 1 169 ? -9.726 -3.991 -10.110 1.00 86.94 169 PRO A C 1
ATOM 1350 O O . PRO A 1 169 ? -8.892 -3.613 -9.289 1.00 86.94 169 PRO A O 1
ATOM 1353 N N . LEU A 1 170 ? -9.387 -4.627 -11.227 1.00 87.38 170 LEU A N 1
ATOM 1354 C CA . LEU A 1 170 ? -8.003 -4.758 -11.683 1.00 87.38 170 LEU A CA 1
ATOM 1355 C C . LEU A 1 170 ? -7.615 -3.528 -12.509 1.00 87.38 170 LEU A C 1
ATOM 1357 O O . LEU A 1 170 ? -8.497 -2.887 -13.080 1.00 87.38 170 LEU A O 1
ATOM 1361 N N . PRO A 1 171 ? -6.325 -3.164 -12.563 1.00 85.50 171 PRO A N 1
ATOM 1362 C CA . PRO A 1 171 ? -5.897 -2.049 -13.390 1.00 85.50 171 PRO A CA 1
ATOM 1363 C C . PRO A 1 171 ? -6.016 -2.431 -14.872 1.00 85.50 171 PRO A C 1
ATOM 1365 O O . PRO A 1 171 ? -5.692 -3.556 -15.262 1.00 85.50 171 PRO A O 1
ATOM 1368 N N . ASP A 1 172 ? -6.469 -1.476 -15.685 1.00 83.56 172 ASP A N 1
ATOM 1369 C CA . ASP A 1 172 ? -6.700 -1.677 -17.122 1.00 83.56 172 ASP A CA 1
ATOM 1370 C C . ASP A 1 172 ? -5.390 -1.907 -17.889 1.00 83.56 172 ASP A C 1
ATOM 1372 O O . ASP A 1 172 ? -5.358 -2.626 -18.884 1.00 83.56 172 ASP A O 1
ATOM 1376 N N . GLN A 1 173 ? -4.293 -1.317 -17.408 1.00 84.31 173 GLN A N 1
ATOM 1377 C CA . GLN A 1 173 ? -2.982 -1.445 -18.031 1.00 84.31 173 GLN A CA 1
ATOM 1378 C C . GLN A 1 173 ? -2.297 -2.760 -17.658 1.00 84.31 173 GLN A C 1
ATOM 1380 O O . GLN A 1 173 ? -2.119 -3.072 -16.477 1.00 84.31 173 GLN A O 1
ATOM 1385 N N . ASP A 1 174 ? -1.846 -3.499 -18.672 1.00 85.06 174 ASP A N 1
ATOM 1386 C CA . ASP A 1 174 ? -1.254 -4.829 -18.507 1.00 85.06 174 ASP A CA 1
ATOM 1387 C C . ASP A 1 174 ? 0.032 -4.827 -17.668 1.00 85.06 174 ASP A C 1
ATOM 1389 O O . ASP A 1 174 ? 0.282 -5.780 -16.928 1.00 85.06 174 ASP A O 1
ATOM 1393 N N . ASP A 1 175 ? 0.840 -3.770 -17.753 1.00 83.88 175 ASP A N 1
ATOM 1394 C CA . ASP A 1 175 ? 2.105 -3.665 -17.015 1.00 83.88 175 ASP A CA 1
ATOM 1395 C C . ASP A 1 175 ? 1.862 -3.443 -15.522 1.00 83.88 175 ASP A C 1
ATOM 1397 O O . ASP A 1 175 ? 2.376 -4.187 -14.687 1.00 83.88 175 ASP A O 1
ATOM 1401 N N . VAL A 1 176 ? 0.981 -2.498 -15.180 1.00 83.62 176 VAL A N 1
ATOM 1402 C CA . VAL A 1 176 ? 0.554 -2.258 -13.793 1.00 83.62 176 VAL A CA 1
ATOM 1403 C C . VAL A 1 176 ? -0.137 -3.502 -13.235 1.00 83.62 176 VAL A C 1
ATOM 1405 O O . VAL A 1 176 ? 0.116 -3.890 -12.098 1.00 83.62 176 VAL A O 1
ATOM 1408 N N . ARG A 1 177 ? -0.972 -4.178 -14.038 1.00 87.12 177 ARG A N 1
ATOM 1409 C CA . ARG A 1 177 ? -1.647 -5.418 -13.633 1.00 87.12 177 ARG A CA 1
ATOM 1410 C C . ARG A 1 177 ? -0.655 -6.519 -13.303 1.00 87.12 177 ARG A C 1
ATOM 1412 O O . ARG A 1 177 ? -0.780 -7.145 -12.253 1.00 87.12 177 ARG A O 1
ATOM 1419 N N . ARG A 1 178 ? 0.326 -6.760 -14.176 1.00 87.31 178 ARG A N 1
ATOM 1420 C CA . ARG A 1 178 ? 1.365 -7.770 -13.941 1.00 87.31 178 ARG A CA 1
ATOM 1421 C C . ARG A 1 178 ? 2.140 -7.480 -12.665 1.00 87.31 178 ARG A C 1
ATOM 1423 O O . ARG A 1 178 ? 2.340 -8.397 -11.869 1.00 87.31 178 ARG A O 1
ATOM 1430 N N . GLU A 1 179 ? 2.490 -6.221 -12.439 1.00 85.69 179 GLU A N 1
ATOM 1431 C CA . GLU A 1 179 ? 3.228 -5.834 -11.245 1.00 85.69 179 GLU A CA 1
ATOM 1432 C C . GLU A 1 179 ? 2.406 -6.012 -9.969 1.00 85.69 179 GLU A C 1
ATOM 1434 O O . GLU A 1 179 ? 2.858 -6.654 -9.028 1.00 85.69 179 GLU A O 1
ATOM 1439 N N . VAL A 1 180 ? 1.151 -5.561 -9.961 1.00 86.88 180 VAL A N 1
ATOM 1440 C CA . VAL A 1 180 ? 0.226 -5.746 -8.832 1.00 86.88 180 VAL A CA 1
ATOM 1441 C C . VAL A 1 180 ? 0.060 -7.221 -8.464 1.00 86.88 180 VAL A C 1
ATOM 1443 O O . VAL A 1 180 ? 0.041 -7.576 -7.285 1.00 86.88 180 VAL A O 1
ATOM 1446 N N . LEU A 1 181 ? -0.082 -8.096 -9.461 1.00 89.12 181 LEU A N 1
ATOM 1447 C CA . LEU A 1 181 ? -0.272 -9.531 -9.237 1.00 89.12 181 LEU A CA 1
ATOM 1448 C C . LEU A 1 181 ? 1.011 -10.218 -8.742 1.00 89.12 181 LEU A C 1
ATOM 1450 O O . LEU A 1 181 ? 0.955 -11.193 -7.980 1.00 89.12 181 LEU A O 1
ATOM 1454 N N . ARG A 1 182 ? 2.175 -9.710 -9.160 1.00 87.56 182 ARG A N 1
ATOM 1455 C CA . ARG A 1 182 ? 3.488 -10.242 -8.790 1.00 87.56 182 ARG A CA 1
ATOM 1456 C C . ARG A 1 182 ? 3.944 -9.746 -7.419 1.00 87.56 182 ARG A C 1
ATOM 1458 O O . ARG A 1 182 ? 4.255 -10.571 -6.556 1.00 87.56 182 ARG A O 1
ATOM 1465 N N . GLU A 1 183 ? 3.993 -8.430 -7.240 1.00 85.12 183 GLU A N 1
ATOM 1466 C CA . GLU A 1 183 ? 4.541 -7.749 -6.067 1.00 85.12 183 GLU A CA 1
ATOM 1467 C C . GLU A 1 183 ? 3.508 -7.445 -4.991 1.00 85.12 183 GLU A C 1
ATOM 1469 O O . GLU A 1 183 ? 3.900 -7.217 -3.850 1.00 85.12 183 GLU A O 1
ATOM 1474 N N . GLY A 1 184 ? 2.209 -7.473 -5.291 1.00 87.12 184 GLY A N 1
ATOM 1475 C CA . GLY A 1 184 ? 1.177 -7.031 -4.356 1.00 87.12 184 GLY A CA 1
ATOM 1476 C C . GLY A 1 184 ? 1.188 -5.516 -4.149 1.00 87.12 184 GLY A C 1
ATOM 1477 O O . GLY A 1 184 ? 1.813 -4.759 -4.887 1.00 87.12 184 GLY A O 1
ATOM 1478 N N . LEU A 1 185 ? 0.446 -5.052 -3.149 1.00 90.19 185 LEU A N 1
ATOM 1479 C CA . LEU A 1 185 ? 0.214 -3.630 -2.915 1.00 90.19 185 LEU A CA 1
ATOM 1480 C C . LEU A 1 185 ? 0.316 -3.292 -1.444 1.00 90.19 185 LEU A C 1
ATOM 1482 O O . LEU A 1 185 ? -0.222 -3.998 -0.594 1.00 90.19 185 LEU A O 1
ATOM 1486 N N . LEU A 1 186 ? 0.949 -2.161 -1.152 1.00 91.38 186 LEU A N 1
ATOM 1487 C CA . LEU A 1 186 ? 0.919 -1.571 0.173 1.00 91.38 186 LEU A CA 1
ATOM 1488 C C . LEU A 1 186 ? -0.208 -0.540 0.244 1.00 91.38 186 LEU A C 1
ATOM 1490 O O . LEU A 1 186 ? -0.125 0.534 -0.346 1.00 91.38 186 LEU A O 1
ATOM 1494 N N . LEU A 1 187 ? -1.255 -0.871 0.988 1.00 90.12 187 LEU A N 1
ATOM 1495 C CA . LEU A 1 187 ? -2.346 0.035 1.303 1.00 90.12 187 LEU A CA 1
ATOM 1496 C C . LEU A 1 187 ? -1.965 0.900 2.500 1.00 90.12 187 LEU A C 1
ATOM 1498 O O . LEU A 1 187 ? -1.692 0.402 3.599 1.00 90.12 187 LEU A O 1
ATOM 1502 N N . THR A 1 188 ? -1.970 2.204 2.267 1.00 88.12 188 THR A N 1
ATOM 1503 C CA . THR A 1 188 ? -1.703 3.252 3.257 1.00 88.12 188 THR A CA 1
ATOM 1504 C C . THR A 1 188 ? -2.863 4.246 3.251 1.00 88.12 188 THR A C 1
ATOM 1506 O O . THR A 1 188 ? -3.702 4.174 2.358 1.00 88.12 188 THR A O 1
ATOM 1509 N N . ARG A 1 189 ? -2.903 5.177 4.215 1.00 83.44 189 ARG A N 1
ATOM 1510 C CA . ARG A 1 189 ? -3.949 6.215 4.335 1.00 83.44 189 ARG A CA 1
ATOM 1511 C C . ARG A 1 189 ? -5.354 5.652 4.580 1.00 83.44 189 ARG A C 1
ATOM 1513 O O . ARG A 1 189 ? -6.276 5.869 3.808 1.00 83.44 189 ARG A O 1
ATOM 1520 N N . TRP A 1 190 ? -5.521 4.920 5.679 1.00 81.94 190 TRP A N 1
ATOM 1521 C CA . TRP A 1 190 ? -6.812 4.342 6.084 1.00 81.94 190 TRP A CA 1
ATOM 1522 C C . TRP A 1 190 ? -7.764 5.385 6.689 1.00 81.94 190 TRP A C 1
ATOM 1524 O O . TRP A 1 190 ? -8.214 5.231 7.821 1.00 81.94 190 TRP A O 1
ATOM 1534 N N . ASP A 1 191 ? -8.007 6.485 5.980 1.00 79.25 191 ASP A N 1
ATOM 1535 C CA . ASP A 1 191 ? -8.819 7.602 6.457 1.00 79.25 191 ASP A CA 1
ATOM 1536 C C . ASP A 1 191 ? -10.263 7.556 5.939 1.00 79.25 191 ASP A C 1
ATOM 1538 O O . ASP A 1 191 ? -10.589 6.937 4.926 1.00 79.25 191 ASP A O 1
ATOM 1542 N N . THR A 1 192 ? -11.159 8.192 6.692 1.00 64.06 192 THR A N 1
ATOM 1543 C CA . THR A 1 192 ? -12.597 8.265 6.396 1.00 64.06 192 THR A CA 1
ATOM 1544 C C . THR A 1 192 ? -12.961 9.461 5.521 1.00 64.06 192 THR A C 1
ATOM 1546 O O . THR A 1 192 ? -14.112 9.581 5.114 1.00 64.06 192 THR A O 1
ATOM 1549 N N . THR A 1 193 ? -11.994 10.321 5.189 1.00 56.66 193 THR A N 1
ATOM 1550 C CA . THR A 1 193 ? -12.192 11.560 4.417 1.00 56.66 193 THR A CA 1
ATOM 1551 C C . THR A 1 193 ? -12.641 11.320 2.975 1.00 56.66 193 THR A C 1
ATOM 1553 O O . THR A 1 193 ? -13.030 12.261 2.292 1.00 56.66 193 THR A O 1
ATOM 1556 N N . ALA A 1 194 ? -12.593 10.072 2.504 1.00 48.16 194 ALA A N 1
ATOM 1557 C CA . ALA A 1 194 ? -13.066 9.660 1.185 1.00 48.16 194 ALA A CA 1
ATOM 1558 C C . ALA A 1 194 ? -14.552 9.228 1.143 1.00 48.16 194 ALA A C 1
ATOM 1560 O O . ALA A 1 194 ? -14.973 8.677 0.122 1.00 48.16 194 ALA A O 1
ATOM 1561 N N . ARG A 1 195 ? -15.322 9.411 2.230 1.00 43.16 195 ARG A N 1
ATOM 1562 C CA . ARG A 1 195 ? -16.780 9.189 2.252 1.00 43.16 195 ARG A CA 1
ATOM 1563 C C . ARG A 1 195 ? -17.576 10.396 1.779 1.00 43.16 195 ARG A C 1
ATOM 1565 O O . ARG A 1 195 ? -17.201 11.529 2.142 1.00 43.16 195 ARG A O 1
#